Protein AF-A0A535LHC3-F1 (afdb_monomer)

Mean predicted aligned error: 16.65 Å

Sequence (286 aa):
MSPEEEKHRGLTRERLVAAALELINKEGLEALSMRALADKLEVKAASLYWHVRDRRELMELLAESILESVPRPRHRSTWREAVLASADALRRRVAAQKDANRVLLEVPDALERSDAFTDLKAQLQGAGLRAVEAADIALLAMTYVIADRSAADGSHVELDEGGKPASIAIDSGSRGVLLRGGSPDMPDLIRVPHEQAAASPAVVRGETVVVRRLRGIGRGEIELNPRRPWRFKVQAPTWNTVLDLPALDVREIHVDSGATNLECFLPEPQGVVPIHISSGVVNVTL

pLDDT: mean 78.37, std 16.14, range [27.06, 97.44]

Solvent-accessible surface area (backbone atoms only — not comparable to full-atom values): 15770 Å² total; per-residue (Å²): 135,56,82,68,61,69,71,62,62,72,93,43,61,67,61,50,42,52,52,47,55,52,46,18,58,75,66,31,62,88,58,67,41,68,59,54,49,16,61,76,66,76,48,57,52,75,62,52,50,80,69,30,88,46,72,64,53,46,42,40,52,45,31,42,56,56,52,72,68,36,63,80,62,71,90,88,53,56,53,67,56,41,50,52,44,39,47,52,29,44,36,53,47,38,57,74,33,59,59,37,42,60,43,40,68,74,35,56,73,41,50,74,72,29,68,65,40,53,53,46,22,51,39,36,35,74,68,68,40,52,73,68,60,15,45,55,50,34,52,50,52,52,49,51,47,46,67,56,66,85,69,75,74,93,75,87,78,91,77,78,98,63,72,80,67,29,35,40,36,37,38,54,63,22,30,30,39,34,41,32,46,38,58,83,83,52,89,52,71,62,46,56,90,78,80,72,98,61,80,74,48,54,49,75,58,89,61,35,35,40,33,49,67,33,78,14,93,92,68,31,51,35,26,32,30,30,76,36,34,33,31,42,35,45,36,34,46,28,42,47,36,38,38,44,29,59,62,34,45,68,56,34,38,36,37,38,51,40,31,32,44,36,41,35,43,70,33,82,78,87,69,88,54,56,73,48,76,42,75,68,53,43,66,74,47,109

Radius of gyration: 25.44 Å; Cα contacts (8 Å, |Δi|>4): 503; chains: 1; bounding box: 51×54×74 Å

Structure (mmCIF, N/CA/C/O backbone):
data_AF-A0A535LHC3-F1
#
_entry.id   AF-A0A535LHC3-F1
#
loop_
_atom_site.group_PDB
_atom_site.id
_atom_site.type_symbol
_atom_site.label_atom_id
_atom_site.label_alt_id
_atom_site.label_comp_id
_atom_site.label_asym_id
_atom_site.label_entity_id
_atom_site.label_seq_id
_atom_site.pdbx_PDB_ins_code
_atom_site.Cartn_x
_atom_site.Cartn_y
_atom_site.Cartn_z
_atom_site.occupancy
_atom_site.B_iso_or_equiv
_atom_site.auth_seq_id
_atom_site.auth_comp_id
_atom_site.auth_asym_id
_atom_site.auth_atom_id
_atom_site.pdbx_PDB_model_num
ATOM 1 N N . MET A 1 1 ? -7.886 -29.900 32.045 1.00 43.44 1 MET A N 1
ATOM 2 C CA . MET A 1 1 ? -7.687 -28.441 31.985 1.00 43.44 1 MET A CA 1
ATOM 3 C C . MET A 1 1 ? -9.061 -27.815 32.078 1.00 43.44 1 MET A C 1
ATOM 5 O O . MET A 1 1 ? -9.894 -28.110 31.228 1.00 43.44 1 MET A O 1
ATOM 9 N N . SER A 1 2 ? -9.337 -27.110 33.171 1.00 41.56 2 SER A N 1
ATOM 10 C CA . SER A 1 2 ? -10.639 -26.479 33.409 1.00 41.56 2 SER A CA 1
ATOM 11 C C . SER A 1 2 ? -10.777 -25.210 32.548 1.00 41.56 2 SER A C 1
ATOM 13 O O . SER A 1 2 ? -9.773 -24.520 32.358 1.00 41.56 2 SER A O 1
ATOM 15 N N . PRO A 1 3 ? -11.981 -24.843 32.063 1.00 50.84 3 PRO A N 1
ATOM 16 C CA . PRO A 1 3 ? -12.222 -23.593 31.325 1.00 50.84 3 PRO A CA 1
ATOM 17 C C . PRO A 1 3 ? -11.760 -22.319 32.061 1.00 50.84 3 PRO A C 1
ATOM 19 O O . PRO A 1 3 ? -11.488 -21.294 31.442 1.00 50.84 3 PRO A O 1
ATOM 22 N N . GLU A 1 4 ? -11.634 -22.376 33.389 1.00 40.81 4 GLU A N 1
ATOM 23 C CA . GLU A 1 4 ? -11.158 -21.265 34.225 1.00 40.81 4 GLU A CA 1
ATOM 24 C C . GLU A 1 4 ? -9.625 -21.100 34.232 1.00 40.81 4 GLU A C 1
ATOM 26 O O . GLU A 1 4 ? -9.127 -19.988 34.435 1.00 40.81 4 GLU A O 1
ATOM 31 N N . GLU A 1 5 ? -8.869 -22.171 33.955 1.00 40.00 5 GLU A N 1
ATOM 32 C CA . GLU A 1 5 ? -7.396 -22.157 33.896 1.00 40.00 5 GLU A CA 1
ATOM 33 C C . GLU A 1 5 ? -6.889 -21.534 32.585 1.00 40.00 5 GLU A C 1
ATOM 35 O O . GLU A 1 5 ? -5.864 -20.851 32.573 1.00 40.00 5 GLU A O 1
ATOM 40 N N . GLU A 1 6 ? -7.641 -21.672 31.487 1.00 50.09 6 GLU A N 1
ATOM 41 C CA . GLU A 1 6 ? -7.391 -20.926 30.243 1.00 50.09 6 GLU A CA 1
ATOM 42 C C . GLU A 1 6 ? -7.628 -19.421 30.413 1.00 50.09 6 GLU A C 1
ATOM 44 O O . GLU A 1 6 ? -6.915 -18.606 29.820 1.00 50.09 6 GLU A O 1
ATOM 49 N N . LYS A 1 7 ? -8.570 -19.042 31.288 1.00 48.53 7 LYS A N 1
ATOM 50 C CA . LYS A 1 7 ? -8.921 -17.644 31.566 1.00 48.53 7 LYS A CA 1
ATOM 51 C C . LYS A 1 7 ? -7.808 -16.870 32.295 1.00 48.53 7 LYS A C 1
ATOM 53 O O . LYS A 1 7 ? -7.762 -15.646 32.199 1.00 48.53 7 LYS A O 1
ATOM 58 N N . HIS A 1 8 ? -6.863 -17.574 32.931 1.00 46.97 8 HIS A N 1
ATOM 59 C CA . HIS A 1 8 ? -5.735 -17.010 33.690 1.00 46.97 8 HIS A CA 1
ATOM 60 C C . HIS A 1 8 ? -4.357 -17.222 33.039 1.00 46.97 8 HIS A C 1
ATOM 62 O O . HIS A 1 8 ? -3.333 -17.119 33.719 1.00 46.97 8 HIS A O 1
ATOM 68 N N . ARG A 1 9 ? -4.263 -17.461 31.722 1.00 58.38 9 ARG A N 1
ATOM 69 C CA . ARG A 1 9 ? -2.981 -17.212 31.036 1.00 58.38 9 ARG A CA 1
ATOM 70 C C . ARG A 1 9 ? -2.643 -15.734 31.217 1.00 58.38 9 ARG A C 1
ATOM 72 O O . ARG A 1 9 ? -3.394 -14.891 30.742 1.00 58.38 9 ARG A O 1
ATOM 79 N N . GLY A 1 10 ? -1.572 -15.421 31.944 1.00 76.00 10 GLY A N 1
ATOM 80 C CA . GLY A 1 10 ? -1.183 -14.043 32.251 1.00 76.00 10 GLY A CA 1
ATOM 81 C C . GLY A 1 10 ? -1.193 -13.138 31.016 1.00 76.00 10 GLY A C 1
ATOM 82 O O . GLY A 1 10 ? -1.038 -13.597 29.883 1.00 76.00 10 GLY A O 1
ATOM 83 N N . LEU A 1 11 ? -1.416 -11.845 31.230 1.00 86.50 11 LEU A N 1
ATOM 84 C CA . LEU A 1 11 ? -1.245 -10.856 30.175 1.00 86.50 11 LEU A CA 1
ATOM 85 C C . LEU A 1 11 ? 0.202 -10.950 29.658 1.00 86.50 11 LEU A C 1
ATOM 87 O O . LEU A 1 11 ? 1.145 -10.918 30.445 1.00 86.50 11 LEU A O 1
ATOM 91 N N . THR A 1 12 ? 0.373 -11.129 28.349 1.00 92.81 12 THR A N 1
ATOM 92 C CA . THR A 1 12 ? 1.681 -11.114 27.677 1.00 92.81 12 THR A CA 1
ATOM 93 C C . THR A 1 12 ? 1.655 -10.101 26.538 1.00 92.81 12 THR A C 1
ATOM 95 O O . THR A 1 12 ? 0.573 -9.682 26.113 1.00 92.81 12 THR A O 1
ATOM 98 N N . ARG A 1 13 ? 2.831 -9.707 26.028 1.00 93.19 13 ARG A N 1
ATOM 99 C CA . ARG A 1 13 ? 2.920 -8.799 24.872 1.00 93.19 13 ARG A CA 1
ATOM 100 C C . ARG A 1 13 ? 2.233 -9.409 23.649 1.00 93.19 13 ARG A C 1
ATOM 102 O O . ARG A 1 13 ? 1.460 -8.728 22.990 1.00 93.19 13 ARG A O 1
ATOM 109 N N . GLU A 1 14 ? 2.412 -10.705 23.416 1.00 92.88 14 GLU A N 1
ATOM 110 C CA . GLU A 1 14 ? 1.811 -11.428 22.290 1.00 92.88 14 GLU A CA 1
ATOM 111 C C . GLU A 1 14 ? 0.283 -11.442 22.394 1.00 92.88 14 GLU A C 1
ATOM 113 O O . GLU A 1 14 ? -0.414 -11.156 21.422 1.00 92.88 14 GLU A O 1
ATOM 118 N N . ARG A 1 15 ? -0.258 -11.717 23.592 1.00 94.38 15 ARG A N 1
ATOM 119 C CA . ARG A 1 15 ? -1.710 -11.706 23.830 1.00 94.38 15 ARG A CA 1
ATOM 120 C C . ARG A 1 15 ? -2.297 -10.301 23.669 1.00 94.38 15 ARG A C 1
ATOM 122 O O . ARG A 1 15 ? -3.404 -10.155 23.155 1.00 94.38 15 ARG A O 1
ATOM 129 N N . LEU A 1 16 ? -1.555 -9.281 24.093 1.00 95.31 16 LEU A N 1
ATOM 130 C CA . LEU A 1 16 ? -1.926 -7.875 23.958 1.00 95.31 16 LEU A CA 1
ATOM 131 C C . LEU A 1 16 ? -1.970 -7.441 22.483 1.00 95.31 16 LEU A C 1
ATOM 133 O O . LEU A 1 16 ? -2.968 -6.862 22.055 1.00 95.31 16 LEU A O 1
ATOM 137 N N . VAL A 1 17 ? -0.947 -7.783 21.697 1.00 97.06 17 VAL A N 1
ATOM 138 C CA . VAL A 1 17 ? -0.875 -7.511 20.250 1.00 97.06 17 VAL A CA 1
ATOM 139 C C . VAL A 1 17 ? -1.987 -8.237 19.495 1.00 97.06 17 VAL A C 1
ATOM 141 O O . VAL A 1 17 ? -2.705 -7.609 18.718 1.00 97.06 17 VAL A O 1
ATOM 144 N N . ALA A 1 18 ? -2.196 -9.529 19.766 1.00 96.38 18 ALA A N 1
ATOM 145 C CA . ALA A 1 18 ? -3.258 -10.309 19.131 1.00 96.38 18 ALA A CA 1
ATOM 146 C C . ALA A 1 18 ? -4.646 -9.699 19.391 1.00 96.38 18 ALA A C 1
ATOM 148 O O . ALA A 1 18 ? -5.427 -9.501 18.460 1.00 96.38 18 ALA A O 1
ATOM 149 N N . ALA A 1 19 ? -4.933 -9.320 20.641 1.00 96.88 19 ALA A N 1
ATOM 150 C CA . ALA A 1 19 ? -6.195 -8.674 20.986 1.00 96.88 19 ALA A CA 1
ATOM 151 C C . ALA A 1 19 ? -6.363 -7.305 20.307 1.00 96.88 19 ALA A C 1
ATOM 153 O O . ALA A 1 19 ? -7.464 -6.974 19.867 1.00 96.88 19 ALA A O 1
ATOM 154 N N . ALA A 1 20 ? -5.296 -6.517 20.186 1.00 97.25 20 ALA A N 1
ATOM 155 C CA . ALA A 1 20 ? -5.340 -5.240 19.484 1.00 97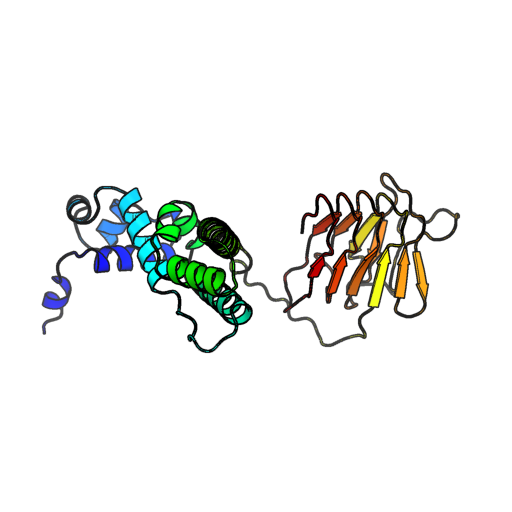.25 20 ALA A CA 1
ATOM 156 C C . ALA A 1 20 ? -5.583 -5.414 17.972 1.00 97.25 20 ALA A C 1
ATOM 158 O O . ALA A 1 20 ? -6.472 -4.756 17.435 1.00 97.25 20 ALA A O 1
ATOM 159 N N . LEU A 1 21 ? -4.893 -6.341 17.295 1.00 97.12 21 LEU A N 1
ATOM 160 C CA . LEU A 1 21 ? -5.133 -6.635 15.871 1.00 97.12 21 LEU A CA 1
ATOM 161 C C . LEU A 1 21 ? -6.552 -7.157 15.612 1.00 97.12 21 LEU A C 1
ATOM 163 O O . LEU A 1 21 ? -7.173 -6.786 14.616 1.00 97.12 21 LEU A O 1
ATOM 167 N N . GLU A 1 22 ? -7.098 -7.983 16.509 1.00 96.19 22 GLU A N 1
ATOM 168 C CA . GLU A 1 22 ? -8.497 -8.416 16.439 1.00 96.19 22 GLU A CA 1
ATOM 169 C C . GLU A 1 22 ? -9.481 -7.252 16.588 1.00 96.19 22 GLU A C 1
ATOM 171 O O . GLU A 1 22 ? -10.492 -7.217 15.886 1.00 96.19 22 GLU A O 1
ATOM 176 N N . LEU A 1 23 ? -9.212 -6.323 17.513 1.00 95.50 23 LEU A N 1
ATOM 177 C CA . LEU A 1 23 ? -10.046 -5.137 17.707 1.00 95.50 23 LEU A CA 1
ATOM 178 C C . LEU A 1 23 ? -10.039 -4.267 16.446 1.00 95.50 23 LEU A C 1
ATOM 180 O O . LEU A 1 23 ? -11.105 -3.907 15.954 1.00 95.50 23 LEU A O 1
ATOM 184 N N . ILE A 1 24 ? -8.858 -4.022 15.870 1.00 96.31 24 ILE A N 1
ATOM 185 C CA . ILE A 1 24 ? -8.716 -3.286 14.608 1.00 96.31 24 ILE A CA 1
ATOM 186 C C . ILE A 1 24 ? -9.485 -3.991 13.483 1.00 96.31 24 ILE A C 1
ATOM 188 O O . ILE A 1 24 ? -10.237 -3.343 12.764 1.00 96.31 24 ILE A O 1
ATOM 192 N N . ASN A 1 25 ? -9.368 -5.314 13.342 1.00 93.88 25 ASN A N 1
ATOM 193 C CA . ASN A 1 25 ? -10.082 -6.055 12.296 1.00 93.88 25 ASN A CA 1
ATOM 194 C C . ASN A 1 25 ? -11.610 -5.946 12.419 1.00 93.88 25 ASN A C 1
ATOM 196 O O . ASN A 1 25 ? -12.296 -5.842 11.403 1.00 93.88 25 ASN A O 1
ATOM 200 N N . LYS A 1 26 ? -12.151 -5.923 13.643 1.00 93.81 26 LYS A N 1
ATOM 201 C CA . LYS A 1 26 ? -13.599 -5.807 13.873 1.00 93.81 26 LYS A CA 1
ATOM 202 C C . LYS A 1 26 ? -14.103 -4.373 13.728 1.00 93.81 26 LYS A C 1
ATOM 204 O O . LYS A 1 26 ? -15.073 -4.131 13.018 1.00 93.81 26 LYS A O 1
ATOM 209 N N . GLU A 1 27 ? -13.434 -3.421 14.364 1.00 90.75 27 GLU A N 1
ATOM 210 C CA . GLU A 1 27 ? -13.982 -2.079 14.609 1.00 90.75 27 GLU A CA 1
ATOM 211 C C . GLU A 1 27 ? -13.186 -0.962 13.915 1.00 90.75 27 GLU A C 1
ATOM 213 O O . GLU A 1 27 ? -13.666 0.160 13.795 1.00 90.75 27 GLU A O 1
ATOM 218 N N . GLY A 1 28 ? -12.016 -1.281 13.358 1.00 88.75 28 GLY A N 1
ATOM 219 C CA . GLY A 1 28 ? -11.088 -0.322 12.759 1.00 88.75 28 GLY A CA 1
ATOM 220 C C . GLY A 1 28 ? -10.122 0.290 13.774 1.00 88.75 28 GLY A C 1
ATOM 221 O O . GLY A 1 28 ? -10.277 0.155 14.990 1.00 88.75 28 GLY A O 1
ATOM 222 N N . LEU A 1 29 ? -9.101 0.978 13.268 1.00 88.88 29 LEU A N 1
ATOM 223 C CA . LEU A 1 29 ? -8.027 1.563 14.075 1.00 88.88 29 LEU A CA 1
ATOM 224 C C . LEU A 1 29 ? -8.518 2.657 15.037 1.00 88.88 29 LEU A C 1
ATOM 226 O O . LEU A 1 29 ? -7.955 2.811 16.119 1.00 88.88 29 LEU A O 1
ATOM 230 N N . GLU A 1 30 ? -9.589 3.376 14.690 1.00 89.50 30 GLU A N 1
ATOM 231 C CA . GLU A 1 30 ? -10.170 4.425 15.546 1.00 89.50 30 GLU A CA 1
ATOM 232 C C . GLU A 1 30 ? -10.721 3.879 16.871 1.00 89.50 30 GLU A C 1
ATOM 234 O O . GLU A 1 30 ? -10.719 4.576 17.886 1.00 89.50 30 GLU A O 1
ATOM 239 N N . ALA A 1 31 ? -11.165 2.619 16.886 1.00 88.38 31 ALA A N 1
ATOM 240 C CA . ALA A 1 31 ? -11.669 1.966 18.092 1.00 88.38 31 ALA A CA 1
ATOM 241 C C . ALA A 1 31 ? -10.540 1.532 19.045 1.00 88.38 31 ALA A C 1
ATOM 243 O O . ALA A 1 31 ? -10.779 1.267 20.229 1.00 88.38 31 ALA A O 1
ATOM 244 N N . LEU A 1 32 ? -9.291 1.481 18.564 1.00 92.94 32 LEU A N 1
ATOM 245 C CA . LEU A 1 32 ? -8.155 1.086 19.382 1.00 92.94 32 LEU A CA 1
ATOM 246 C C . LEU A 1 32 ? -7.844 2.174 20.414 1.00 92.94 32 LEU A C 1
ATOM 248 O O . LEU A 1 32 ? -7.313 3.239 20.102 1.00 92.94 32 LEU A O 1
ATOM 252 N N . SER A 1 33 ? -8.102 1.869 21.682 1.00 93.56 33 SER A N 1
ATOM 253 C CA . SER A 1 33 ? -7.665 2.663 22.832 1.00 93.56 33 SER A CA 1
ATOM 254 C C . SER A 1 33 ? -7.180 1.743 23.948 1.00 93.56 33 SER A C 1
ATOM 256 O O . SER A 1 33 ? -7.600 0.590 24.025 1.00 93.56 33 SER A O 1
ATOM 258 N N . MET A 1 34 ? -6.341 2.251 24.859 1.00 94.00 34 MET A N 1
ATOM 259 C CA . MET A 1 34 ? -5.88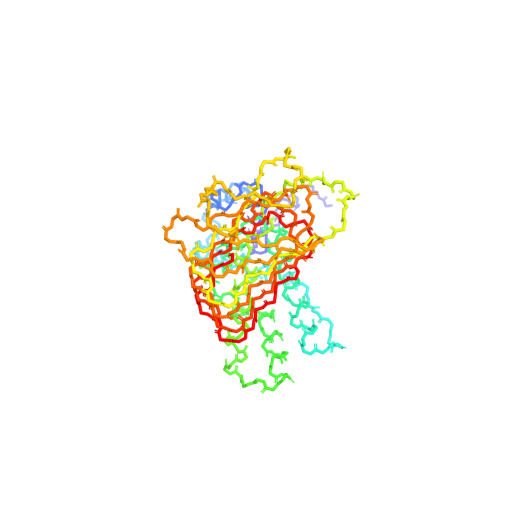1 1.464 26.015 1.00 94.00 34 MET A CA 1
ATOM 2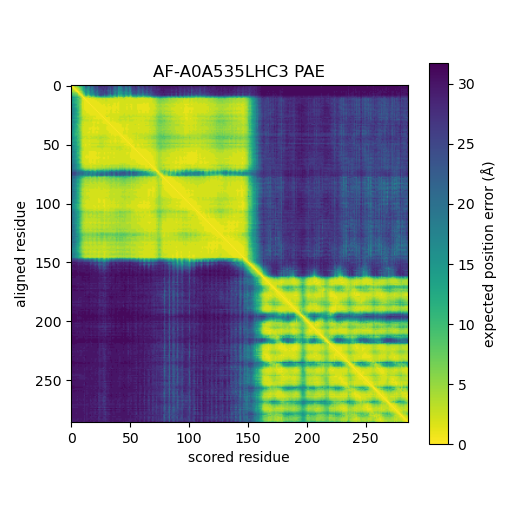60 C C . MET A 1 34 ? -7.052 0.957 26.866 1.00 94.00 34 MET A C 1
ATOM 262 O O . MET A 1 34 ? -6.989 -0.139 27.410 1.00 94.00 34 MET A O 1
ATOM 266 N N . ARG A 1 35 ? -8.144 1.728 26.953 1.00 93.44 35 ARG A N 1
ATOM 267 C CA . ARG A 1 35 ? -9.357 1.309 27.661 1.00 93.44 35 ARG A CA 1
ATOM 268 C C . ARG A 1 35 ? -10.082 0.186 26.918 1.00 93.44 35 ARG A C 1
ATOM 270 O O . ARG A 1 35 ? -10.291 -0.860 27.510 1.00 93.44 35 ARG A O 1
ATOM 277 N N . ALA A 1 36 ? -10.374 0.368 25.627 1.00 93.75 36 ALA A N 1
ATOM 278 C CA . ALA A 1 36 ? -11.042 -0.658 24.820 1.00 93.75 36 ALA A CA 1
ATOM 279 C C . ALA A 1 36 ? -10.241 -1.972 24.772 1.00 93.75 36 ALA A C 1
ATOM 281 O O . ALA A 1 36 ? -10.806 -3.060 24.844 1.00 93.75 36 ALA A O 1
ATOM 282 N N . LEU A 1 37 ? -8.910 -1.877 24.715 1.00 95.31 37 LEU A N 1
ATOM 283 C CA . LEU A 1 37 ? -8.022 -3.034 24.762 1.00 95.31 37 LEU A CA 1
ATOM 284 C C . LEU A 1 37 ? -8.051 -3.733 26.129 1.00 95.31 37 LEU A C 1
ATOM 286 O O . LEU A 1 37 ? -8.070 -4.960 26.184 1.00 95.31 37 LEU A O 1
ATOM 290 N N . ALA A 1 38 ? -8.082 -2.972 27.225 1.00 94.31 38 ALA A N 1
ATOM 291 C CA . ALA A 1 38 ? -8.181 -3.519 28.577 1.00 94.31 38 ALA A CA 1
ATOM 292 C C . ALA A 1 38 ? -9.521 -4.234 28.795 1.00 94.31 38 ALA A C 1
ATOM 294 O O . ALA A 1 38 ? -9.534 -5.356 29.299 1.00 94.31 38 ALA A O 1
ATOM 295 N N . ASP A 1 39 ? -10.615 -3.620 28.333 1.00 94.75 39 ASP A N 1
ATOM 296 C CA . ASP A 1 39 ? -11.963 -4.187 28.383 1.00 94.75 39 ASP A CA 1
ATOM 297 C C . ASP A 1 39 ? -12.024 -5.505 27.594 1.00 94.75 39 ASP A C 1
ATOM 299 O O . ASP A 1 39 ? -12.476 -6.523 28.118 1.00 94.75 39 ASP A O 1
ATOM 303 N N . LYS A 1 40 ? -11.475 -5.530 26.370 1.00 93.19 40 LYS A N 1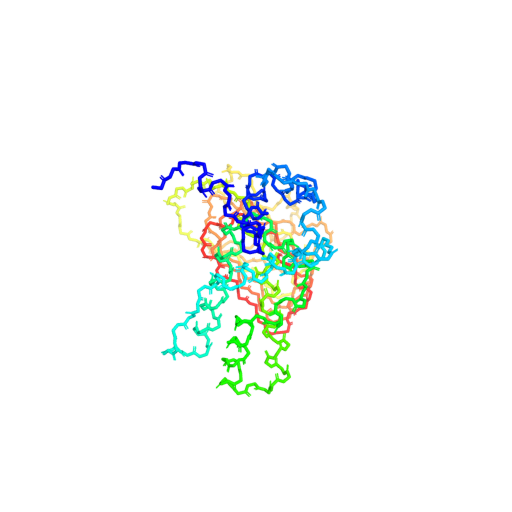
ATOM 304 C CA . LYS A 1 40 ? -11.389 -6.742 25.535 1.00 93.19 40 LYS A CA 1
ATOM 305 C C . LYS A 1 40 ? -10.563 -7.861 26.176 1.00 93.19 40 LYS A C 1
ATOM 307 O O . LYS A 1 40 ? -10.827 -9.035 25.923 1.00 93.19 40 LYS A O 1
ATOM 312 N N . LEU A 1 41 ? -9.550 -7.512 26.963 1.00 94.12 41 LEU A N 1
ATOM 313 C CA . LEU A 1 41 ? -8.677 -8.464 27.653 1.00 94.12 41 LEU A CA 1
ATOM 314 C C . LEU A 1 41 ? -9.183 -8.847 29.054 1.00 94.12 41 LEU A C 1
ATOM 316 O O . LEU A 1 41 ? -8.541 -9.674 29.699 1.00 94.12 41 LEU A O 1
ATOM 320 N N . GLU A 1 42 ? -10.306 -8.281 29.513 1.00 94.00 42 GLU A N 1
ATOM 321 C CA . GLU A 1 42 ? -10.849 -8.439 30.872 1.00 94.00 42 GLU A CA 1
ATOM 322 C C . GLU A 1 42 ? -9.830 -8.066 31.977 1.00 94.00 42 GLU A C 1
ATOM 324 O O . GLU A 1 42 ? -9.790 -8.670 33.050 1.00 94.00 42 GLU A O 1
ATOM 329 N N . VAL A 1 43 ? -8.988 -7.052 31.733 1.00 93.50 43 VAL A N 1
ATOM 330 C CA . VAL A 1 43 ? -7.971 -6.561 32.684 1.00 93.50 43 VAL A CA 1
ATOM 331 C C . VAL A 1 43 ? -8.151 -5.076 32.991 1.00 93.50 43 VAL A C 1
ATOM 333 O O . VAL A 1 43 ? -8.858 -4.346 32.306 1.00 93.50 43 VAL A O 1
ATOM 336 N N . LYS A 1 44 ? -7.467 -4.580 34.027 1.00 91.25 44 LYS A N 1
ATOM 337 C CA . LYS A 1 44 ? -7.402 -3.136 34.294 1.00 91.25 44 LYS A CA 1
ATOM 338 C C . LYS A 1 44 ? -6.458 -2.469 33.291 1.00 91.25 44 LYS A C 1
ATOM 340 O O . LYS A 1 44 ? -5.396 -3.009 33.006 1.00 91.25 44 LYS A O 1
ATOM 345 N N . ALA A 1 45 ? -6.763 -1.247 32.848 1.00 89.88 45 ALA A N 1
ATOM 346 C CA . ALA A 1 45 ? -5.883 -0.494 31.941 1.00 89.88 45 ALA A CA 1
ATOM 347 C C . ALA A 1 45 ? -4.446 -0.337 32.479 1.00 89.88 45 ALA A C 1
ATOM 349 O O . ALA A 1 45 ? -3.487 -0.430 31.720 1.00 89.88 45 ALA A O 1
ATOM 350 N N . ALA A 1 46 ? -4.286 -0.191 33.801 1.00 90.94 46 ALA A N 1
ATOM 351 C CA . ALA A 1 46 ? -2.978 -0.164 34.460 1.00 90.94 46 ALA A CA 1
ATOM 352 C C . ALA A 1 46 ? -2.145 -1.440 34.219 1.00 90.94 46 ALA A C 1
ATOM 354 O O . ALA A 1 46 ? -0.922 -1.370 34.185 1.00 90.94 46 ALA A O 1
ATOM 355 N N . SER A 1 47 ? -2.791 -2.596 34.024 1.00 92.75 47 SER A N 1
ATOM 356 C CA . SER A 1 47 ? -2.119 -3.861 33.718 1.00 92.75 47 SER A CA 1
ATOM 357 C C . SER A 1 47 ? -1.449 -3.837 32.343 1.00 92.75 47 SER A C 1
ATOM 359 O O . SER A 1 47 ? -0.370 -4.398 32.193 1.00 92.75 47 SER A O 1
ATOM 361 N N . LEU A 1 48 ? -2.037 -3.148 31.357 1.00 93.62 48 LEU A N 1
ATOM 362 C CA . LEU A 1 48 ? -1.461 -3.036 30.012 1.00 93.62 48 LEU A CA 1
ATOM 363 C C . LEU A 1 48 ? -0.122 -2.293 30.021 1.00 93.62 48 LEU A C 1
ATOM 365 O O . LEU A 1 48 ? 0.790 -2.674 29.291 1.00 93.62 48 LEU A O 1
ATOM 369 N N . TYR A 1 49 ? 0.019 -1.282 30.884 1.00 93.06 49 TYR A N 1
ATOM 370 C CA . TYR A 1 49 ? 1.224 -0.454 30.941 1.00 93.06 49 TYR A CA 1
ATOM 371 C C . TYR A 1 49 ? 2.477 -1.188 31.445 1.00 93.06 49 TYR A C 1
ATOM 373 O O . TYR A 1 49 ? 3.594 -0.716 31.254 1.00 93.06 49 TYR A O 1
ATOM 381 N N . TRP A 1 50 ? 2.318 -2.376 32.036 1.00 92.81 50 TRP A N 1
ATOM 382 C CA . TRP A 1 50 ? 3.446 -3.264 32.344 1.00 92.81 50 TRP A CA 1
ATOM 383 C C . TRP A 1 50 ? 4.038 -3.928 31.098 1.00 92.81 50 TRP A C 1
ATOM 385 O O . TRP A 1 50 ? 5.178 -4.388 31.126 1.00 92.81 50 TRP A O 1
ATOM 395 N N . HIS A 1 51 ? 3.272 -3.983 30.009 1.00 92.69 51 HIS A N 1
ATOM 396 C CA . HIS A 1 51 ? 3.674 -4.611 28.754 1.00 92.69 51 HIS A CA 1
ATOM 397 C C . HIS A 1 51 ? 3.994 -3.596 27.661 1.00 92.69 51 HIS A C 1
ATOM 399 O O . HIS A 1 51 ? 4.801 -3.915 26.797 1.00 92.69 51 HIS A O 1
ATOM 405 N N . VAL A 1 52 ? 3.405 -2.398 27.701 1.00 95.06 52 VAL A N 1
ATOM 406 C CA . VAL A 1 52 ? 3.668 -1.304 26.753 1.00 95.06 52 VAL A CA 1
ATOM 407 C C . VAL A 1 52 ? 3.731 0.026 27.496 1.00 95.06 52 VAL A C 1
ATOM 409 O O . VAL A 1 52 ? 2.848 0.328 28.290 1.00 95.06 52 VAL A O 1
ATOM 412 N N . ARG A 1 53 ? 4.754 0.848 27.261 1.00 92.56 53 ARG A N 1
ATOM 413 C CA . ARG A 1 53 ? 4.914 2.135 27.960 1.00 92.56 53 ARG A CA 1
ATOM 414 C C . ARG A 1 53 ? 3.832 3.136 27.570 1.00 92.56 53 ARG A C 1
ATOM 416 O O . ARG A 1 53 ? 3.376 3.904 28.412 1.00 92.56 53 ARG A O 1
ATOM 423 N N . ASP A 1 54 ? 3.421 3.124 26.307 1.00 90.88 54 ASP A N 1
ATOM 424 C CA . ASP A 1 54 ? 2.447 4.053 25.747 1.00 90.88 54 ASP A CA 1
ATOM 425 C C . ASP A 1 54 ? 1.775 3.483 24.482 1.00 90.88 54 ASP A C 1
ATOM 427 O O . ASP A 1 54 ? 2.007 2.342 24.072 1.00 90.88 54 ASP A O 1
ATOM 431 N N . ARG A 1 55 ? 0.904 4.293 23.862 1.00 89.94 55 ARG A N 1
ATOM 432 C CA . ARG A 1 55 ? 0.244 3.952 22.595 1.00 89.94 55 ARG A CA 1
ATOM 433 C C . ARG A 1 55 ? 1.254 3.743 21.466 1.00 89.94 55 ARG A C 1
ATOM 435 O O . ARG A 1 55 ? 1.012 2.895 20.618 1.00 89.94 55 ARG A O 1
ATOM 442 N N . ARG A 1 56 ? 2.355 4.495 21.438 1.00 91.12 56 ARG A N 1
ATOM 443 C CA . ARG A 1 56 ? 3.349 4.392 20.368 1.00 91.12 56 ARG A CA 1
ATOM 444 C C . ARG A 1 56 ? 4.058 3.043 20.423 1.00 91.12 56 ARG A C 1
ATOM 446 O O . ARG A 1 56 ? 4.134 2.386 19.395 1.00 91.12 56 ARG A O 1
ATOM 453 N N . GLU A 1 57 ? 4.481 2.584 21.601 1.00 94.00 57 GLU A N 1
ATOM 454 C CA . GLU A 1 57 ? 5.071 1.245 21.751 1.00 94.00 57 GLU A CA 1
ATOM 455 C C . GLU A 1 57 ? 4.072 0.145 21.365 1.00 94.00 57 GLU A C 1
ATOM 457 O O . GLU A 1 57 ? 4.450 -0.842 20.742 1.00 94.00 57 GLU A O 1
ATOM 462 N N . LEU A 1 58 ? 2.778 0.319 21.661 1.00 95.50 58 LEU A N 1
ATOM 463 C CA . LEU A 1 58 ? 1.748 -0.582 21.140 1.00 95.50 58 LEU A CA 1
ATOM 464 C C . LEU A 1 58 ? 1.722 -0.581 19.600 1.00 95.50 58 LEU A C 1
ATOM 466 O O . LEU A 1 58 ? 1.696 -1.653 19.007 1.00 95.50 58 LEU A O 1
ATOM 470 N N . MET A 1 59 ? 1.749 0.586 18.950 1.00 94.81 59 MET A N 1
ATOM 471 C CA . MET A 1 59 ? 1.775 0.684 17.483 1.00 94.81 59 MET A CA 1
ATOM 472 C C . MET A 1 59 ? 3.030 0.042 16.879 1.00 94.81 59 MET A C 1
ATOM 474 O O . MET A 1 59 ? 2.925 -0.653 15.871 1.00 94.81 59 MET A O 1
ATOM 478 N N . GLU A 1 60 ? 4.192 0.210 17.516 1.00 95.19 60 GLU A N 1
ATOM 479 C CA . GLU A 1 60 ? 5.452 -0.436 17.124 1.00 95.19 60 GLU A CA 1
ATOM 480 C C . GLU A 1 60 ? 5.323 -1.966 17.167 1.00 95.19 60 GLU A C 1
ATOM 482 O O . GLU A 1 60 ? 5.630 -2.629 16.179 1.00 95.19 60 GLU A O 1
ATOM 487 N N . LEU A 1 61 ? 4.767 -2.524 18.248 1.00 96.06 61 LEU A N 1
ATOM 488 C CA . LEU A 1 61 ? 4.535 -3.969 18.369 1.00 96.06 61 LEU A CA 1
ATOM 489 C C . LEU A 1 61 ? 3.513 -4.501 17.351 1.00 96.06 61 LEU A C 1
ATOM 491 O O . LEU A 1 61 ? 3.644 -5.624 16.861 1.00 96.06 61 LEU A O 1
ATOM 495 N N . LEU A 1 62 ? 2.484 -3.714 17.022 1.00 97.44 62 LEU A N 1
ATOM 496 C CA . LEU A 1 62 ? 1.515 -4.079 15.985 1.00 97.44 62 LEU A CA 1
ATOM 497 C C . LEU A 1 62 ? 2.172 -4.112 14.604 1.00 97.44 62 LEU A C 1
ATOM 499 O O . LEU A 1 62 ? 1.959 -5.063 13.853 1.00 97.44 62 LEU A O 1
ATOM 503 N N . ALA A 1 63 ? 2.980 -3.103 14.280 1.00 96.31 63 ALA A N 1
ATOM 504 C CA . ALA A 1 63 ? 3.721 -3.038 13.027 1.00 96.31 63 ALA A CA 1
ATOM 505 C C . ALA A 1 63 ? 4.715 -4.197 12.892 1.00 96.31 63 ALA A C 1
ATOM 507 O O . ALA A 1 63 ? 4.740 -4.852 11.850 1.00 96.31 63 ALA A O 1
ATOM 508 N N . GLU A 1 64 ? 5.470 -4.496 13.951 1.00 95.75 64 GLU A N 1
ATOM 509 C CA . GLU A 1 64 ? 6.380 -5.646 14.010 1.00 95.75 64 GLU A CA 1
ATOM 510 C C . GLU A 1 64 ? 5.627 -6.952 13.740 1.00 95.75 64 GLU A C 1
ATOM 512 O O . GLU A 1 64 ? 5.988 -7.687 12.824 1.00 95.75 64 GLU A O 1
ATOM 517 N N . SER A 1 65 ? 4.506 -7.187 14.427 1.00 95.88 65 SER A N 1
ATOM 518 C CA . SER A 1 65 ? 3.693 -8.392 14.222 1.00 95.88 65 SER A CA 1
ATOM 519 C C . SER A 1 65 ? 3.132 -8.513 12.797 1.00 95.88 65 SER A C 1
ATOM 521 O O . SER A 1 65 ? 3.102 -9.607 12.223 1.00 95.88 65 SER A O 1
ATOM 523 N N . ILE A 1 66 ? 2.715 -7.399 12.186 1.00 95.88 66 ILE A N 1
ATOM 524 C CA . ILE A 1 66 ? 2.264 -7.379 10.788 1.00 95.88 66 ILE A CA 1
ATOM 525 C C . ILE A 1 66 ? 3.424 -7.748 9.854 1.00 95.88 66 ILE A C 1
ATOM 527 O O . ILE A 1 66 ? 3.250 -8.610 8.990 1.00 95.88 66 ILE A O 1
ATOM 531 N N . LEU A 1 67 ? 4.600 -7.146 10.034 1.00 95.25 67 LEU A N 1
ATOM 532 C CA . LEU A 1 67 ? 5.767 -7.354 9.171 1.00 95.25 67 LEU A CA 1
ATOM 533 C C . LEU A 1 67 ? 6.384 -8.752 9.329 1.00 95.25 67 LEU A C 1
ATOM 535 O O . LEU A 1 67 ? 6.740 -9.366 8.326 1.00 95.25 67 LEU A O 1
ATOM 539 N N . GLU A 1 68 ? 6.447 -9.299 10.544 1.00 94.31 68 GLU A N 1
ATOM 540 C CA . GLU A 1 68 ? 6.927 -10.667 10.815 1.00 94.31 68 GLU A CA 1
ATOM 541 C C . GLU A 1 68 ? 6.084 -11.737 10.116 1.00 94.31 68 GLU A C 1
ATOM 543 O O . GLU A 1 68 ? 6.572 -12.806 9.749 1.00 94.31 68 GLU A O 1
ATOM 548 N N . SER A 1 69 ? 4.802 -11.445 9.908 1.00 92.00 69 SER A N 1
ATOM 549 C CA . SER A 1 69 ? 3.878 -12.361 9.247 1.00 92.00 69 SER A CA 1
ATOM 550 C C . SER A 1 69 ? 3.910 -12.285 7.715 1.00 92.00 69 SER A C 1
ATOM 552 O O . SER A 1 69 ? 3.152 -13.002 7.056 1.00 92.00 69 SER A O 1
ATOM 554 N N . VAL A 1 70 ? 4.770 -11.442 7.129 1.00 92.19 70 VAL A N 1
ATOM 555 C CA . VAL A 1 70 ? 4.986 -11.377 5.678 1.00 92.19 70 VAL A CA 1
ATOM 556 C C . VAL A 1 70 ? 5.755 -12.625 5.219 1.00 92.19 70 VAL A C 1
ATOM 558 O O . VAL A 1 70 ? 6.875 -12.865 5.674 1.00 92.19 70 VAL A O 1
ATOM 561 N N . PRO A 1 71 ? 5.205 -13.438 4.295 1.00 88.19 71 PRO A N 1
ATOM 562 C CA . PRO A 1 71 ? 5.914 -14.606 3.783 1.00 88.19 71 PRO A CA 1
ATOM 563 C C . PRO A 1 71 ? 7.236 -14.238 3.097 1.00 88.19 71 PRO A C 1
ATOM 565 O O . PRO A 1 71 ? 7.262 -13.395 2.201 1.00 88.19 71 PRO A O 1
ATOM 568 N N . ARG A 1 72 ? 8.323 -14.930 3.458 1.00 81.56 72 ARG A N 1
ATOM 569 C CA . ARG A 1 72 ? 9.646 -14.734 2.844 1.00 81.56 72 ARG A CA 1
ATOM 570 C C . ARG A 1 72 ? 9.777 -15.501 1.518 1.00 81.56 72 ARG A C 1
ATOM 572 O O . ARG A 1 72 ? 9.583 -16.724 1.512 1.00 81.56 72 ARG A O 1
ATOM 579 N N . PRO A 1 73 ? 10.121 -14.842 0.394 1.00 70.62 73 PRO A N 1
ATOM 580 C CA . PRO A 1 73 ? 10.337 -15.520 -0.884 1.00 70.62 73 PRO A CA 1
ATOM 581 C C . PRO A 1 73 ? 11.504 -16.515 -0.839 1.00 70.62 73 PRO A C 1
ATOM 583 O O . PRO A 1 73 ? 12.493 -16.319 -0.137 1.00 70.62 73 PRO A O 1
ATOM 586 N N . ARG A 1 74 ? 11.422 -17.595 -1.626 1.00 67.44 74 ARG A N 1
ATOM 587 C CA . ARG A 1 74 ? 12.475 -18.625 -1.679 1.00 67.44 74 ARG A CA 1
ATOM 588 C C . ARG A 1 74 ? 13.724 -18.126 -2.423 1.00 67.44 74 ARG A C 1
ATOM 590 O O . ARG A 1 74 ? 13.628 -17.556 -3.507 1.00 67.44 74 ARG A O 1
ATOM 597 N N . HIS A 1 75 ? 14.901 -18.472 -1.896 1.00 57.72 75 HIS A N 1
ATOM 598 C CA . HIS A 1 75 ? 16.232 -18.005 -2.328 1.00 57.72 75 HIS A CA 1
ATOM 599 C C . HIS A 1 75 ? 16.706 -18.397 -3.750 1.00 57.72 75 HIS A C 1
ATOM 601 O O . HIS A 1 75 ? 17.842 -18.097 -4.100 1.00 57.72 75 HIS A O 1
ATOM 607 N N . ARG A 1 76 ? 15.906 -19.086 -4.579 1.00 57.25 76 ARG A N 1
ATOM 608 C CA . ARG A 1 76 ? 16.343 -19.592 -5.905 1.00 57.25 76 ARG A CA 1
ATOM 609 C C . ARG A 1 76 ? 15.864 -18.753 -7.098 1.00 57.25 76 ARG A C 1
ATOM 611 O O . ARG A 1 76 ? 15.795 -19.274 -8.206 1.00 57.25 76 ARG A O 1
ATOM 618 N N . SER A 1 77 ? 15.530 -17.488 -6.873 1.00 65.19 77 SER A N 1
ATOM 619 C CA . SER A 1 77 ? 14.956 -16.605 -7.897 1.00 65.19 77 SER A CA 1
ATOM 620 C C . SER A 1 77 ? 15.960 -15.525 -8.305 1.00 65.19 77 SER A C 1
ATOM 622 O O . SER A 1 77 ? 16.864 -15.190 -7.536 1.00 65.19 77 SER A O 1
ATOM 624 N N . THR A 1 78 ? 15.811 -14.957 -9.501 1.00 78.12 78 THR A N 1
ATOM 625 C CA . THR A 1 78 ? 16.549 -13.740 -9.876 1.00 78.12 78 THR A CA 1
ATOM 626 C C . THR A 1 78 ? 16.201 -12.594 -8.920 1.00 78.12 78 THR A C 1
ATOM 628 O O . THR A 1 78 ? 15.130 -12.588 -8.312 1.00 78.12 78 THR A O 1
ATOM 631 N N . TRP A 1 79 ? 17.070 -11.583 -8.799 1.00 76.19 79 TRP A N 1
ATOM 632 C CA . TRP A 1 79 ? 16.805 -10.445 -7.908 1.00 76.19 79 TRP A CA 1
ATOM 633 C C . TRP A 1 79 ? 15.473 -9.743 -8.225 1.00 76.19 79 TRP A C 1
ATOM 635 O O . TRP A 1 79 ? 14.776 -9.322 -7.310 1.00 76.19 79 TRP A O 1
ATOM 645 N N . ARG A 1 80 ? 15.072 -9.674 -9.506 1.00 76.00 80 ARG A N 1
ATOM 646 C CA . ARG A 1 80 ? 13.788 -9.078 -9.915 1.00 76.00 80 ARG A CA 1
ATOM 647 C C . ARG A 1 80 ? 12.600 -9.890 -9.417 1.00 76.00 80 ARG A C 1
ATOM 649 O O . ARG A 1 80 ? 11.673 -9.325 -8.850 1.00 76.00 80 ARG A O 1
ATOM 656 N N . GLU A 1 81 ? 12.632 -11.204 -9.611 1.00 73.50 81 GLU A N 1
ATOM 657 C CA . GLU A 1 81 ? 11.575 -12.105 -9.138 1.00 73.50 81 GLU A CA 1
ATOM 658 C C . GLU A 1 81 ? 11.468 -12.083 -7.611 1.00 73.50 81 GLU A C 1
ATOM 660 O O . GLU A 1 81 ? 10.364 -12.070 -7.074 1.00 73.50 81 GLU A O 1
ATOM 665 N N . ALA A 1 82 ? 12.601 -12.025 -6.907 1.00 75.19 82 ALA A N 1
ATOM 666 C CA . ALA A 1 82 ? 12.632 -11.968 -5.450 1.00 75.19 82 ALA A CA 1
ATOM 667 C C . ALA A 1 82 ? 12.049 -10.649 -4.903 1.00 75.19 82 ALA A C 1
ATOM 669 O O . ALA A 1 82 ? 11.241 -10.678 -3.971 1.00 75.19 82 ALA A O 1
ATOM 670 N N . VAL A 1 83 ? 12.370 -9.512 -5.533 1.00 77.88 83 VAL A N 1
ATOM 671 C CA . VAL A 1 83 ? 11.806 -8.194 -5.190 1.00 77.88 83 VAL A CA 1
ATOM 672 C C . VAL A 1 83 ? 10.296 -8.166 -5.443 1.00 77.88 83 VAL A C 1
ATOM 674 O O . VAL A 1 83 ? 9.537 -7.765 -4.562 1.00 77.88 83 VAL A O 1
ATOM 677 N N . LEU A 1 84 ? 9.840 -8.638 -6.610 1.00 78.06 84 LEU A N 1
ATOM 678 C CA . LEU A 1 84 ? 8.412 -8.686 -6.947 1.00 78.06 84 LEU A CA 1
ATOM 679 C C . LEU A 1 84 ? 7.633 -9.617 -6.009 1.00 78.06 84 LEU A C 1
ATOM 681 O O . LEU A 1 84 ? 6.550 -9.256 -5.554 1.00 78.06 84 LEU A O 1
ATOM 685 N N . ALA A 1 85 ? 8.194 -10.780 -5.669 1.00 81.00 85 ALA A N 1
ATOM 686 C CA . ALA A 1 85 ? 7.589 -11.703 -4.714 1.00 81.00 85 ALA A CA 1
ATOM 687 C C . ALA A 1 85 ? 7.518 -11.111 -3.297 1.00 81.00 85 ALA A C 1
ATOM 689 O O . ALA A 1 85 ? 6.512 -11.297 -2.615 1.00 81.00 85 ALA A O 1
ATOM 690 N N . SER A 1 86 ? 8.550 -10.376 -2.865 1.00 84.88 86 SER A N 1
ATOM 691 C CA . SER A 1 86 ? 8.556 -9.662 -1.578 1.00 84.88 86 SER A CA 1
ATOM 692 C C . SER A 1 86 ? 7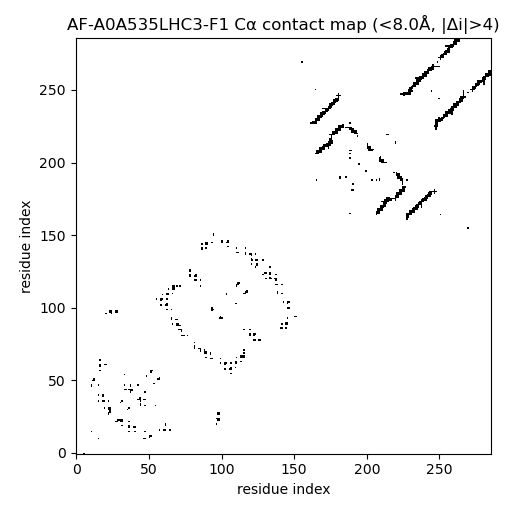.471 -8.583 -1.539 1.00 84.88 86 SER A C 1
ATOM 694 O O . SER A 1 86 ? 6.705 -8.506 -0.580 1.00 84.88 86 SER A O 1
ATOM 696 N N . ALA A 1 87 ? 7.356 -7.790 -2.609 1.00 80.31 87 ALA A N 1
ATOM 697 C CA . ALA A 1 87 ? 6.337 -6.751 -2.737 1.00 80.31 87 ALA A CA 1
ATOM 698 C C . ALA A 1 87 ? 4.914 -7.335 -2.729 1.00 80.31 87 ALA A C 1
ATOM 700 O O . ALA A 1 87 ? 4.040 -6.833 -2.029 1.00 80.31 87 ALA A O 1
ATOM 701 N N . ASP A 1 88 ? 4.682 -8.425 -3.459 1.00 80.69 88 ASP A N 1
ATOM 702 C CA . ASP A 1 88 ? 3.392 -9.119 -3.502 1.00 80.69 88 ASP A CA 1
ATOM 703 C C . ASP A 1 88 ? 3.026 -9.766 -2.151 1.00 80.69 88 ASP A C 1
ATOM 705 O O . ASP A 1 88 ? 1.881 -9.694 -1.700 1.00 80.69 88 ASP A O 1
ATOM 709 N N . ALA A 1 89 ? 4.005 -10.349 -1.451 1.00 88.81 89 ALA A N 1
ATOM 710 C CA . ALA A 1 89 ? 3.819 -10.875 -0.100 1.00 88.81 89 ALA A CA 1
ATOM 711 C C . ALA A 1 89 ? 3.440 -9.774 0.903 1.00 88.81 89 ALA A C 1
ATOM 713 O O . ALA A 1 89 ? 2.484 -9.950 1.663 1.00 88.81 89 ALA A O 1
ATOM 714 N N . LEU A 1 90 ? 4.136 -8.633 0.868 1.00 89.81 90 LEU A N 1
ATOM 715 C CA . LEU A 1 90 ? 3.821 -7.475 1.703 1.00 89.81 90 LEU A CA 1
ATOM 716 C C . LEU A 1 90 ? 2.431 -6.920 1.372 1.00 89.81 90 LEU A C 1
ATOM 718 O O . LEU A 1 90 ? 1.626 -6.736 2.283 1.00 89.81 90 LEU A O 1
ATOM 722 N N . ARG A 1 91 ? 2.104 -6.750 0.083 1.00 83.44 91 ARG A N 1
ATOM 723 C CA . ARG A 1 91 ? 0.782 -6.284 -0.367 1.00 83.44 91 ARG A CA 1
ATOM 724 C C . ARG A 1 91 ? -0.332 -7.171 0.175 1.00 83.44 91 ARG A C 1
ATOM 726 O O . ARG A 1 91 ? -1.268 -6.667 0.787 1.00 83.44 91 ARG A O 1
ATOM 733 N N . ARG A 1 92 ? -0.227 -8.494 0.001 1.00 85.94 92 ARG A N 1
ATOM 734 C CA . ARG A 1 92 ? -1.224 -9.442 0.528 1.00 85.94 92 ARG A CA 1
ATOM 735 C C . ARG A 1 92 ? -1.373 -9.335 2.039 1.00 85.94 92 ARG A C 1
ATOM 737 O O . ARG A 1 92 ? -2.489 -9.433 2.542 1.00 85.94 92 ARG A O 1
ATOM 744 N N . ARG A 1 93 ? -0.273 -9.137 2.769 1.00 92.38 93 ARG A N 1
ATOM 745 C CA . ARG A 1 93 ? -0.317 -9.033 4.229 1.00 92.38 93 ARG A CA 1
ATOM 746 C C . ARG A 1 93 ? -0.972 -7.744 4.712 1.00 92.38 93 ARG A C 1
ATOM 748 O O . ARG A 1 93 ? -1.748 -7.803 5.667 1.00 92.38 93 ARG A O 1
ATOM 755 N N . VAL A 1 94 ? -0.689 -6.625 4.046 1.00 87.69 94 VAL A N 1
ATOM 756 C CA . VAL A 1 94 ? -1.339 -5.330 4.297 1.00 87.69 94 VAL A CA 1
ATOM 757 C C . VAL A 1 94 ? -2.829 -5.417 3.963 1.00 87.69 94 VAL A C 1
ATOM 759 O O . VAL A 1 94 ? -3.649 -5.030 4.784 1.00 87.69 94 VAL A O 1
ATOM 762 N N . ALA A 1 95 ? -3.193 -6.009 2.824 1.00 84.62 95 ALA A N 1
ATOM 763 C CA . ALA A 1 95 ? -4.587 -6.201 2.416 1.00 84.62 95 ALA A CA 1
ATOM 764 C C . ALA A 1 95 ? -5.386 -7.099 3.380 1.00 84.62 95 ALA A C 1
ATOM 766 O O . ALA A 1 95 ? -6.559 -6.854 3.640 1.00 84.62 95 ALA A O 1
ATOM 767 N N . ALA A 1 96 ? -4.755 -8.139 3.930 1.00 89.62 96 ALA A N 1
ATOM 768 C CA . ALA A 1 96 ? -5.406 -9.085 4.835 1.00 89.62 96 ALA A CA 1
ATOM 769 C C . ALA A 1 96 ? -5.643 -8.536 6.255 1.00 89.62 96 ALA A C 1
ATOM 771 O O . ALA A 1 96 ? -6.302 -9.195 7.059 1.00 89.62 96 ALA A O 1
ATOM 772 N N . GLN A 1 97 ? -5.080 -7.375 6.598 1.00 92.25 97 GLN A N 1
ATOM 773 C CA . GLN A 1 97 ? -5.186 -6.774 7.924 1.00 92.25 97 GLN A CA 1
ATOM 774 C C . GLN A 1 97 ? -5.800 -5.383 7.813 1.00 92.25 97 GLN A C 1
ATOM 776 O O . GLN A 1 97 ? -5.196 -4.468 7.254 1.00 92.25 97 GLN A O 1
ATOM 781 N N . LYS A 1 98 ? -6.982 -5.203 8.406 1.00 90.56 98 LYS A N 1
ATOM 782 C CA . LYS A 1 98 ? -7.669 -3.910 8.398 1.00 90.56 98 LYS A CA 1
ATOM 783 C C . LYS A 1 98 ? -6.765 -2.826 8.984 1.00 90.56 98 LYS A C 1
ATOM 785 O O . LYS A 1 98 ? -6.102 -3.057 9.995 1.00 90.56 98 LYS A O 1
ATOM 790 N N . ASP A 1 99 ? -6.731 -1.670 8.324 1.00 90.00 99 ASP A N 1
ATOM 791 C CA . ASP A 1 99 ? -5.924 -0.498 8.690 1.00 90.00 99 ASP A CA 1
ATOM 792 C C . ASP A 1 99 ? -4.407 -0.756 8.852 1.00 90.00 99 ASP A C 1
ATOM 794 O O . ASP A 1 99 ? -3.701 0.072 9.432 1.00 90.00 99 ASP A O 1
ATOM 798 N N . ALA A 1 100 ? -3.862 -1.861 8.322 1.00 92.44 100 ALA A N 1
ATOM 799 C CA . ALA A 1 100 ? -2.428 -2.155 8.420 1.00 92.44 100 ALA A CA 1
ATOM 800 C C . ALA A 1 100 ? -1.554 -1.065 7.801 1.00 92.44 100 ALA A C 1
ATOM 802 O O . ALA A 1 100 ? -0.509 -0.733 8.350 1.00 92.44 100 ALA A O 1
ATOM 803 N N . ASN A 1 101 ? -1.990 -0.469 6.692 1.00 84.88 101 ASN A N 1
ATOM 804 C CA . ASN A 1 101 ? -1.305 0.666 6.085 1.00 84.88 101 ASN A CA 1
ATOM 805 C C . ASN A 1 101 ? -1.169 1.845 7.056 1.00 84.88 101 ASN A C 1
ATOM 807 O O . ASN A 1 101 ? -0.094 2.423 7.176 1.00 84.88 101 ASN A O 1
ATOM 811 N N . ARG A 1 102 ? -2.234 2.174 7.792 1.00 85.19 102 ARG A N 1
ATOM 812 C CA . ARG A 1 102 ? -2.228 3.255 8.782 1.00 85.19 102 ARG A CA 1
ATOM 813 C C . ARG A 1 102 ? -1.300 2.930 9.947 1.00 85.19 102 ARG A C 1
ATOM 815 O O . ARG A 1 102 ? -0.523 3.791 10.337 1.00 85.19 102 ARG A O 1
ATOM 822 N N . VAL A 1 103 ? -1.338 1.689 10.442 1.00 91.81 103 VAL A N 1
ATOM 823 C CA . VAL A 1 103 ? -0.429 1.211 11.498 1.00 91.81 103 VAL A CA 1
ATOM 824 C C . VAL A 1 103 ? 1.029 1.347 11.057 1.00 91.81 103 VAL A C 1
ATOM 826 O O . VAL A 1 103 ? 1.826 1.953 11.761 1.00 91.81 103 VAL A O 1
ATOM 829 N N . LEU A 1 104 ? 1.374 0.829 9.878 1.00 88.75 104 LEU A N 1
ATOM 830 C CA . LEU A 1 104 ? 2.750 0.806 9.376 1.00 88.75 104 LEU A CA 1
ATOM 831 C C . LEU A 1 104 ? 3.291 2.206 9.042 1.00 88.75 104 LEU A C 1
ATOM 833 O O . LEU A 1 104 ? 4.466 2.472 9.278 1.00 88.75 104 LEU A O 1
ATOM 837 N N . LEU A 1 105 ? 2.449 3.109 8.528 1.00 83.81 105 LEU A N 1
ATOM 838 C CA . LEU A 1 105 ? 2.844 4.488 8.216 1.00 83.81 105 LEU A CA 1
ATOM 839 C C . LEU A 1 105 ? 2.967 5.381 9.462 1.00 83.81 105 LEU A C 1
ATOM 841 O O . LEU A 1 105 ? 3.646 6.403 9.402 1.00 83.81 105 LEU A O 1
ATOM 845 N N . GLU A 1 106 ? 2.337 5.016 10.583 1.00 85.31 106 GLU A N 1
ATOM 846 C CA . GLU A 1 106 ? 2.477 5.741 11.856 1.00 85.31 106 GLU A CA 1
ATOM 847 C C . GLU A 1 106 ? 3.831 5.465 12.533 1.00 85.31 106 GLU A C 1
ATOM 849 O O . GLU A 1 106 ? 4.357 6.322 13.243 1.00 85.31 106 GLU A O 1
ATOM 854 N N . VAL A 1 107 ? 4.423 4.293 12.282 1.00 84.88 107 VAL A N 1
ATOM 855 C CA . VAL A 1 107 ? 5.707 3.859 12.859 1.00 84.88 107 VAL A CA 1
ATOM 856 C C . VAL A 1 107 ? 6.692 3.402 11.770 1.00 84.88 107 VAL A C 1
ATOM 858 O O . VAL A 1 107 ? 7.063 2.227 11.720 1.00 84.88 107 VAL A O 1
ATOM 861 N N . PRO A 1 108 ? 7.165 4.316 10.899 1.00 76.12 108 PRO A N 1
ATOM 862 C CA . PRO A 1 108 ? 8.031 3.969 9.768 1.00 76.12 108 PRO A CA 1
ATOM 863 C C . PRO A 1 108 ? 9.335 3.273 10.194 1.00 76.12 108 PRO A C 1
ATOM 865 O O . PRO A 1 108 ? 9.805 2.375 9.500 1.00 76.12 108 PRO A O 1
ATOM 868 N N . ASP A 1 109 ? 9.858 3.589 11.382 1.00 85.00 109 ASP A N 1
ATOM 869 C CA . ASP A 1 109 ? 11.054 2.954 11.956 1.00 85.00 109 ASP A CA 1
ATOM 870 C C . ASP A 1 109 ? 10.891 1.431 12.159 1.00 85.00 109 ASP A C 1
ATOM 872 O O . ASP A 1 109 ? 11.876 0.701 12.283 1.00 85.00 109 ASP A O 1
ATOM 876 N N . ALA A 1 110 ? 9.657 0.915 12.227 1.00 89.38 110 ALA A N 1
ATOM 877 C CA . ALA A 1 110 ? 9.399 -0.524 12.300 1.00 89.38 110 ALA A CA 1
ATOM 878 C C . ALA A 1 110 ? 9.696 -1.238 10.969 1.00 89.38 110 ALA A C 1
ATOM 880 O O . ALA A 1 110 ? 10.105 -2.399 10.986 1.00 89.38 110 ALA A O 1
ATOM 881 N N . LEU A 1 111 ? 9.555 -0.555 9.824 1.00 84.50 111 LEU A N 1
ATOM 882 C CA . LEU A 1 111 ? 9.885 -1.128 8.515 1.00 84.50 111 LEU A CA 1
ATOM 883 C C . LEU A 1 111 ? 11.382 -1.414 8.433 1.00 84.50 111 LEU A C 1
ATOM 885 O O . LEU A 1 111 ? 11.765 -2.536 8.115 1.00 84.50 111 LEU A O 1
ATOM 889 N N . GLU A 1 112 ? 12.222 -0.435 8.770 1.00 86.88 112 GLU A N 1
ATOM 890 C CA . GLU A 1 112 ? 13.684 -0.566 8.692 1.00 86.88 112 GLU A CA 1
ATOM 891 C C . GLU A 1 112 ? 14.241 -1.649 9.625 1.00 86.88 112 GLU A C 1
ATOM 893 O O . GLU A 1 112 ? 15.263 -2.270 9.324 1.00 86.88 112 GLU A O 1
ATOM 898 N N . ARG A 1 113 ? 13.558 -1.904 10.747 1.00 92.06 113 ARG A N 1
ATOM 899 C CA . ARG A 1 113 ? 13.919 -2.954 11.711 1.00 92.06 113 ARG A CA 1
ATOM 900 C C . ARG A 1 113 ? 13.433 -4.348 11.310 1.00 92.06 113 ARG A C 1
ATOM 902 O O . ARG A 1 113 ? 13.814 -5.318 11.957 1.00 92.06 113 ARG A O 1
ATOM 909 N N . SER A 1 114 ? 12.606 -4.465 10.272 1.00 93.62 114 SER A N 1
ATOM 910 C CA . SER A 1 114 ? 12.004 -5.741 9.885 1.00 93.62 114 SER A CA 1
ATOM 911 C C . SER A 1 114 ? 12.952 -6.657 9.105 1.00 93.62 114 SER A C 1
ATOM 913 O O . SER A 1 114 ? 13.795 -6.217 8.313 1.00 93.62 114 SER A O 1
ATOM 915 N N . ASP A 1 115 ? 12.740 -7.965 9.258 1.00 92.19 115 ASP A N 1
ATOM 916 C CA . ASP A 1 115 ? 13.379 -8.987 8.423 1.00 92.19 115 ASP A CA 1
ATOM 917 C C . ASP A 1 115 ? 13.048 -8.778 6.938 1.00 92.19 115 ASP A C 1
ATOM 919 O O . ASP A 1 115 ? 13.924 -8.912 6.089 1.00 92.19 115 ASP A O 1
ATOM 923 N N . ALA A 1 116 ? 11.811 -8.375 6.617 1.00 91.00 116 ALA A N 1
ATOM 924 C CA . ALA A 1 116 ? 11.379 -8.110 5.244 1.00 91.00 116 ALA A CA 1
ATOM 925 C C . ALA A 1 116 ? 12.221 -7.010 4.570 1.00 91.00 116 ALA A C 1
ATOM 927 O O . ALA A 1 116 ? 12.634 -7.160 3.418 1.00 91.00 116 ALA A O 1
ATOM 928 N N . PHE A 1 117 ? 12.524 -5.931 5.296 1.00 92.75 117 PHE A N 1
ATOM 929 C CA . PHE A 1 117 ? 13.425 -4.881 4.819 1.00 92.75 117 PHE A CA 1
ATOM 930 C C . PHE A 1 117 ? 14.856 -5.393 4.655 1.00 92.75 117 PHE A C 1
ATOM 932 O O . PHE A 1 117 ? 15.500 -5.133 3.635 1.00 92.75 117 PHE A O 1
ATOM 939 N N . THR A 1 118 ? 15.350 -6.149 5.637 1.00 93.19 118 THR A N 1
ATOM 940 C CA . THR A 1 118 ? 16.697 -6.732 5.599 1.00 93.19 118 THR A CA 1
ATOM 941 C C . THR A 1 118 ? 16.877 -7.656 4.394 1.00 93.19 118 THR A C 1
ATOM 943 O O . THR A 1 118 ? 17.867 -7.525 3.668 1.00 93.19 118 THR A O 1
ATOM 946 N N . ASP A 1 119 ? 15.900 -8.521 4.129 1.00 90.62 119 ASP A N 1
ATOM 947 C CA . ASP A 1 119 ? 15.895 -9.451 3.003 1.00 90.62 119 ASP A CA 1
ATOM 948 C C . ASP A 1 119 ? 15.836 -8.715 1.661 1.00 90.62 119 ASP A C 1
ATOM 950 O O . ASP A 1 119 ? 16.622 -9.007 0.754 1.00 90.62 119 ASP A O 1
ATOM 954 N N . LEU A 1 120 ? 14.945 -7.727 1.527 1.00 88.00 120 LEU A N 1
ATOM 955 C CA . LEU A 1 120 ? 14.808 -6.938 0.302 1.00 88.00 120 LEU A CA 1
ATOM 956 C C . LEU A 1 120 ? 16.086 -6.149 -0.004 1.00 88.00 120 LEU A C 1
ATOM 958 O O . LEU A 1 120 ? 16.584 -6.169 -1.132 1.00 88.00 120 LEU A O 1
ATOM 962 N N . LYS A 1 121 ? 16.667 -5.506 1.013 1.00 90.62 121 LYS A N 1
ATOM 963 C CA . LYS A 1 121 ? 17.951 -4.807 0.898 1.00 90.62 121 LYS A CA 1
ATOM 964 C C . LYS A 1 121 ? 19.058 -5.762 0.447 1.00 90.62 121 LYS A C 1
ATOM 966 O O . LYS A 1 121 ? 19.799 -5.433 -0.478 1.00 90.62 121 LYS A O 1
ATOM 971 N N . ALA A 1 122 ? 19.148 -6.956 1.035 1.00 90.06 122 ALA A N 1
ATOM 972 C CA . ALA A 1 122 ? 20.147 -7.954 0.652 1.00 90.06 122 ALA A CA 1
ATOM 973 C C . ALA A 1 122 ? 19.982 -8.420 -0.807 1.00 90.06 122 ALA A C 1
ATOM 975 O O . ALA A 1 122 ? 20.975 -8.572 -1.522 1.00 90.06 122 ALA A O 1
ATOM 976 N N . GLN A 1 123 ? 18.745 -8.589 -1.284 1.00 85.94 123 GLN A N 1
ATOM 977 C CA . GLN A 1 123 ? 18.459 -8.925 -2.686 1.00 85.94 123 GLN A CA 1
ATOM 978 C C . GLN A 1 123 ? 18.914 -7.818 -3.647 1.00 85.94 123 GLN A C 1
ATOM 980 O O . GLN A 1 123 ? 19.531 -8.107 -4.674 1.00 85.94 123 GLN A O 1
ATOM 985 N N . LEU A 1 124 ? 18.657 -6.555 -3.301 1.00 83.06 124 LEU A N 1
ATOM 986 C CA . LEU A 1 124 ? 19.087 -5.392 -4.080 1.00 83.06 124 LEU A CA 1
ATOM 987 C C . LEU A 1 124 ? 20.617 -5.257 -4.108 1.00 83.06 124 LEU A C 1
ATOM 989 O O . LEU A 1 124 ? 21.195 -4.999 -5.164 1.00 83.06 124 LEU A O 1
ATOM 993 N N . GLN A 1 125 ? 21.297 -5.513 -2.988 1.00 88.12 125 GLN A N 1
ATOM 994 C CA . GLN A 1 125 ? 22.764 -5.568 -2.950 1.00 88.12 125 GLN A CA 1
ATOM 995 C C . GLN A 1 125 ? 23.313 -6.708 -3.818 1.00 88.12 125 GLN A C 1
ATOM 997 O O . GLN A 1 125 ? 24.273 -6.509 -4.561 1.00 88.12 125 GLN A O 1
ATOM 1002 N N . GLY A 1 126 ? 22.669 -7.879 -3.797 1.00 84.25 126 GLY A N 1
ATOM 1003 C CA . GLY A 1 126 ? 22.996 -8.999 -4.685 1.00 84.25 126 GLY A CA 1
ATOM 1004 C C . GLY A 1 126 ? 22.823 -8.675 -6.176 1.00 84.25 126 GLY A C 1
ATOM 1005 O O . GLY A 1 126 ? 23.472 -9.296 -7.015 1.00 84.25 126 GLY A O 1
ATOM 1006 N N . ALA A 1 127 ? 22.000 -7.677 -6.511 1.00 83.94 127 ALA A N 1
ATOM 1007 C CA . ALA A 1 127 ? 21.829 -7.157 -7.868 1.00 83.94 127 ALA A CA 1
ATOM 1008 C C . ALA A 1 127 ? 22.907 -6.136 -8.288 1.00 83.94 127 ALA A C 1
ATOM 1010 O O . ALA A 1 127 ? 22.914 -5.703 -9.441 1.00 83.94 127 ALA A O 1
ATOM 1011 N N . GLY A 1 128 ? 23.810 -5.754 -7.377 1.00 85.19 128 GLY A N 1
ATOM 1012 C CA . GLY A 1 128 ? 24.908 -4.818 -7.629 1.00 85.19 128 GLY A CA 1
ATOM 1013 C C . GLY A 1 128 ? 24.684 -3.395 -7.112 1.00 85.19 128 GLY A C 1
ATOM 1014 O O . GLY A 1 128 ? 25.523 -2.533 -7.371 1.00 85.19 128 GLY A O 1
ATOM 1015 N N . LEU A 1 129 ? 23.595 -3.125 -6.382 1.00 81.38 129 LEU A N 1
ATOM 1016 C CA . LEU A 1 129 ? 23.380 -1.815 -5.758 1.00 81.38 129 LEU A CA 1
ATOM 1017 C C . LEU A 1 129 ? 24.309 -1.626 -4.553 1.00 81.38 129 LEU A C 1
ATOM 1019 O O . LEU A 1 129 ? 24.579 -2.564 -3.796 1.00 81.38 129 LEU A O 1
ATOM 1023 N N . ARG A 1 130 ? 24.766 -0.389 -4.325 1.00 87.25 130 ARG A N 1
ATOM 1024 C CA . ARG A 1 130 ? 25.521 -0.060 -3.107 1.00 87.25 130 ARG A CA 1
ATOM 1025 C C . ARG A 1 130 ? 24.604 -0.153 -1.890 1.00 87.25 130 ARG A C 1
ATOM 1027 O O . ARG A 1 130 ? 23.405 0.068 -1.991 1.00 87.25 130 ARG A O 1
ATOM 1034 N N . ALA A 1 131 ? 25.182 -0.418 -0.719 1.00 85.25 131 ALA A N 1
ATOM 1035 C CA . ALA A 1 131 ? 24.422 -0.625 0.517 1.00 85.25 131 ALA A CA 1
ATOM 1036 C C . ALA A 1 131 ? 23.447 0.523 0.850 1.00 85.25 131 ALA A C 1
ATOM 1038 O O . ALA A 1 131 ? 22.324 0.257 1.263 1.00 85.25 131 ALA A O 1
ATOM 1039 N N . VAL A 1 132 ? 23.868 1.774 0.634 1.00 74.00 132 VAL A N 1
ATOM 1040 C CA . VAL A 1 132 ? 23.031 2.963 0.870 1.00 74.00 132 VAL A CA 1
ATOM 1041 C C . VAL A 1 132 ? 21.872 3.023 -0.132 1.00 74.00 132 VAL A C 1
ATOM 1043 O O . VAL A 1 132 ? 20.723 3.099 0.275 1.00 74.00 132 VAL A O 1
ATOM 1046 N N . GLU A 1 133 ? 22.152 2.864 -1.429 1.00 72.69 133 GLU A N 1
ATOM 1047 C CA . GLU A 1 133 ? 21.122 2.874 -2.483 1.00 72.69 133 GLU A CA 1
ATOM 1048 C C . GLU A 1 133 ? 20.117 1.726 -2.322 1.00 72.69 133 GLU A C 1
ATOM 1050 O O . GLU A 1 133 ? 18.923 1.899 -2.546 1.00 72.69 133 GLU A O 1
ATOM 1055 N N . ALA A 1 134 ? 20.590 0.546 -1.917 1.00 80.62 134 ALA A N 1
ATOM 1056 C CA . ALA A 1 134 ? 19.739 -0.606 -1.651 1.00 80.62 134 ALA A CA 1
ATOM 1057 C C . ALA A 1 134 ? 18.796 -0.363 -0.463 1.00 80.62 134 ALA A C 1
ATOM 1059 O O . ALA A 1 134 ? 17.653 -0.809 -0.508 1.00 80.62 134 ALA A O 1
ATOM 1060 N N . ALA A 1 135 ? 19.256 0.338 0.578 1.00 79.75 135 ALA A N 1
ATOM 1061 C CA . ALA A 1 135 ? 18.420 0.707 1.717 1.00 79.75 135 ALA A CA 1
ATOM 1062 C C . ALA A 1 135 ? 17.342 1.725 1.313 1.00 79.75 135 ALA A C 1
ATOM 1064 O O . ALA A 1 135 ? 16.166 1.488 1.584 1.00 79.75 135 ALA A O 1
ATOM 1065 N N . ASP A 1 136 ? 17.723 2.785 0.592 1.00 75.69 136 ASP A N 1
ATOM 1066 C CA . ASP A 1 136 ? 16.789 3.811 0.107 1.00 75.69 136 ASP A CA 1
ATOM 1067 C C . ASP A 1 136 ? 15.706 3.200 -0.795 1.00 75.69 136 ASP A C 1
ATOM 1069 O O . ASP A 1 136 ? 14.513 3.458 -0.630 1.00 75.69 136 ASP A O 1
ATOM 1073 N N . ILE A 1 137 ? 16.110 2.333 -1.731 1.00 76.94 137 ILE A N 1
ATOM 1074 C CA . ILE A 1 137 ? 15.186 1.676 -2.663 1.00 76.94 137 ILE A CA 1
ATOM 1075 C C . ILE A 1 137 ? 14.300 0.655 -1.945 1.00 76.94 137 ILE A C 1
ATOM 1077 O O . ILE A 1 137 ? 13.113 0.570 -2.261 1.00 76.94 137 ILE A O 1
ATOM 1081 N N . ALA A 1 138 ? 14.827 -0.099 -0.976 1.00 83.06 138 ALA A N 1
ATOM 1082 C CA . ALA A 1 138 ? 14.018 -1.023 -0.183 1.00 83.06 138 ALA A CA 1
ATOM 1083 C C . ALA A 1 138 ? 12.937 -0.276 0.611 1.00 83.06 138 ALA A C 1
ATOM 1085 O O . ALA A 1 138 ? 11.770 -0.670 0.573 1.00 83.06 138 ALA A O 1
ATOM 1086 N N . LEU A 1 139 ? 13.303 0.829 1.268 1.00 79.44 139 LEU A N 1
ATOM 1087 C CA . LEU A 1 139 ? 12.367 1.641 2.043 1.00 79.44 139 LEU A CA 1
ATOM 1088 C C . LEU A 1 139 ? 11.301 2.274 1.143 1.00 79.44 139 LEU A C 1
ATOM 1090 O O . LEU A 1 139 ? 10.110 2.204 1.456 1.00 79.44 139 LEU A O 1
ATOM 1094 N N . LEU A 1 140 ? 11.711 2.833 -0.002 1.00 79.62 14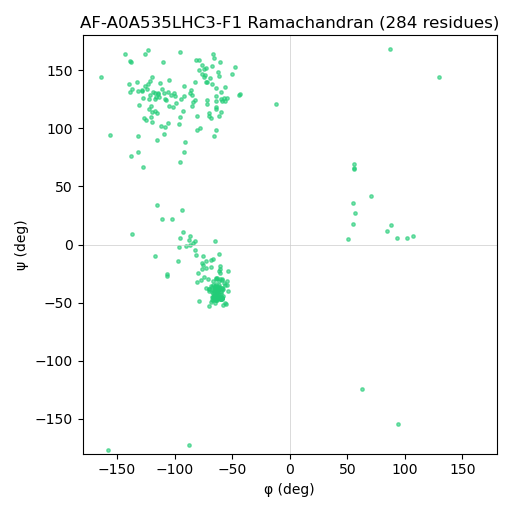0 LEU A N 1
ATOM 1095 C CA . LEU A 1 140 ? 10.800 3.397 -0.998 1.00 79.62 140 LEU A CA 1
ATOM 1096 C C . LEU A 1 140 ? 9.814 2.342 -1.515 1.00 79.62 140 LEU A C 1
ATOM 1098 O O . LEU A 1 140 ? 8.612 2.594 -1.558 1.00 79.62 140 LEU A O 1
ATOM 1102 N N . ALA A 1 141 ? 10.306 1.154 -1.875 1.00 79.19 141 ALA A N 1
ATOM 1103 C CA . ALA A 1 141 ? 9.481 0.070 -2.399 1.00 79.19 141 ALA A CA 1
ATOM 1104 C C . ALA A 1 141 ? 8.467 -0.436 -1.363 1.00 79.19 141 ALA A C 1
ATOM 1106 O O . ALA A 1 141 ? 7.291 -0.594 -1.688 1.00 79.19 141 ALA A O 1
ATOM 1107 N N . MET A 1 142 ? 8.889 -0.653 -0.113 1.00 83.50 142 MET A N 1
ATOM 1108 C CA . MET A 1 142 ? 7.980 -1.073 0.958 1.00 83.50 142 MET A CA 1
ATOM 1109 C C . MET A 1 142 ? 6.931 -0.002 1.256 1.00 83.50 142 MET A C 1
ATOM 1111 O O . MET A 1 142 ? 5.747 -0.320 1.333 1.00 83.50 142 MET A O 1
ATOM 1115 N N . THR A 1 143 ? 7.341 1.265 1.355 1.00 79.56 143 THR A N 1
ATOM 1116 C CA . THR A 1 143 ? 6.423 2.388 1.603 1.00 79.56 143 THR A CA 1
ATOM 1117 C C . THR A 1 143 ? 5.395 2.522 0.485 1.00 79.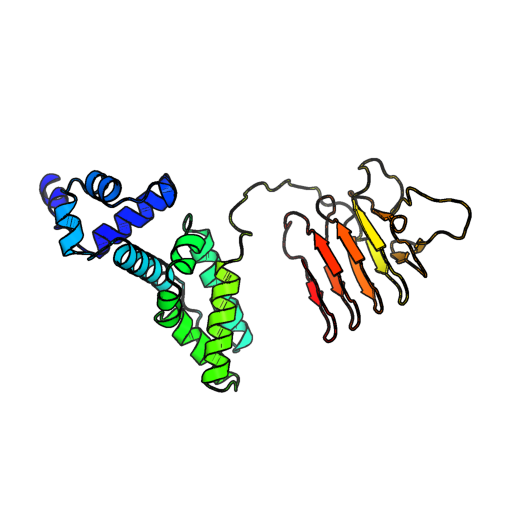56 143 THR A C 1
ATOM 1119 O O . THR A 1 143 ? 4.210 2.686 0.763 1.00 79.56 143 THR A O 1
ATOM 1122 N N . TYR A 1 144 ? 5.820 2.386 -0.775 1.00 76.31 144 TYR A N 1
ATOM 1123 C CA . TYR A 1 144 ? 4.920 2.396 -1.927 1.00 76.31 144 TYR A CA 1
ATOM 1124 C C . TYR A 1 144 ? 3.877 1.272 -1.847 1.00 76.31 144 TYR A C 1
ATOM 1126 O O . TYR A 1 144 ? 2.687 1.528 -2.000 1.00 76.31 144 TYR A O 1
ATOM 1134 N N . VAL A 1 145 ? 4.302 0.041 -1.539 1.00 81.31 145 VAL A N 1
ATOM 1135 C CA . VAL A 1 145 ? 3.393 -1.110 -1.392 1.00 81.31 145 VAL A CA 1
ATOM 1136 C C . VAL A 1 145 ? 2.417 -0.932 -0.225 1.00 81.31 145 VAL A C 1
ATOM 1138 O O . VAL A 1 145 ? 1.267 -1.344 -0.324 1.00 81.31 145 VAL A O 1
ATOM 1141 N N . ILE A 1 146 ? 2.856 -0.329 0.879 1.00 80.62 146 ILE A N 1
ATOM 1142 C CA . ILE A 1 146 ? 2.018 -0.084 2.062 1.00 80.62 146 ILE A CA 1
ATOM 1143 C C . ILE A 1 146 ? 1.002 1.036 1.801 1.00 80.62 146 ILE A C 1
ATOM 1145 O O . ILE A 1 146 ? -0.128 0.967 2.282 1.00 80.62 146 ILE A O 1
ATOM 1149 N N . ALA A 1 147 ? 1.391 2.069 1.054 1.00 72.12 147 ALA A N 1
ATOM 1150 C CA . ALA A 1 147 ? 0.527 3.197 0.719 1.00 72.12 147 ALA A CA 1
ATOM 1151 C C . ALA A 1 147 ? -0.520 2.866 -0.364 1.00 72.12 147 ALA A C 1
ATOM 1153 O O . ALA A 1 147 ? -1.509 3.592 -0.482 1.00 72.12 147 ALA A O 1
ATOM 1154 N N . ASP A 1 148 ? -0.324 1.783 -1.124 1.00 62.72 148 ASP A N 1
ATOM 1155 C CA . ASP A 1 148 ? -1.236 1.303 -2.167 1.00 62.72 148 ASP A CA 1
ATOM 1156 C C . ASP A 1 148 ? -2.614 0.935 -1.577 1.00 62.72 148 ASP A C 1
ATOM 1158 O O . ASP A 1 148 ? -2.763 -0.019 -0.811 1.00 62.72 148 ASP A O 1
ATOM 1162 N N . ARG A 1 149 ? -3.642 1.727 -1.911 1.00 50.84 149 ARG A N 1
ATOM 1163 C CA . ARG A 1 149 ? -5.013 1.600 -1.376 1.00 50.84 149 ARG A CA 1
ATOM 1164 C C . ARG A 1 149 ? -5.900 0.624 -2.147 1.00 50.84 149 ARG A C 1
ATOM 1166 O O . ARG A 1 149 ? -7.044 0.416 -1.748 1.00 50.84 149 ARG A O 1
ATOM 1173 N N . SER A 1 150 ? -5.382 -0.007 -3.198 1.00 45.94 150 SER A N 1
ATOM 1174 C CA . SER A 1 150 ? -6.156 -0.830 -4.140 1.00 45.94 150 SER A CA 1
ATOM 1175 C C . SER A 1 150 ? -6.857 -2.055 -3.521 1.00 45.94 150 SER A C 1
ATOM 1177 O O . SER A 1 150 ? -7.642 -2.710 -4.192 1.00 45.94 150 SER A O 1
ATOM 1179 N N . ALA A 1 151 ? -6.599 -2.386 -2.251 1.00 37.06 151 ALA A N 1
ATOM 1180 C CA . ALA A 1 151 ? -7.193 -3.533 -1.563 1.00 37.06 151 ALA A CA 1
ATOM 1181 C C . ALA A 1 151 ? -8.439 -3.218 -0.703 1.00 37.06 151 ALA A C 1
ATOM 1183 O O . ALA A 1 151 ? -8.985 -4.141 -0.101 1.00 37.06 151 ALA A O 1
ATOM 1184 N N . ALA A 1 152 ? -8.872 -1.954 -0.593 1.00 35.56 152 ALA A N 1
ATOM 1185 C CA . ALA A 1 152 ? -9.896 -1.554 0.385 1.00 35.56 152 ALA A CA 1
ATOM 1186 C C . ALA A 1 152 ? -11.348 -1.466 -0.137 1.00 35.56 152 ALA A C 1
ATOM 1188 O O . ALA A 1 152 ? -12.248 -1.450 0.698 1.00 35.56 152 ALA A O 1
ATOM 1189 N N . ASP A 1 153 ? -11.599 -1.470 -1.452 1.00 29.94 153 ASP A N 1
ATOM 1190 C CA . ASP A 1 153 ? -12.960 -1.398 -2.014 1.00 29.94 153 ASP A CA 1
ATOM 1191 C C . ASP A 1 153 ? -13.277 -2.629 -2.871 1.00 29.94 153 ASP A C 1
ATOM 1193 O O . ASP A 1 153 ? -12.781 -2.812 -3.981 1.00 29.94 153 ASP A O 1
ATOM 1197 N N . GLY A 1 154 ? -14.103 -3.514 -2.315 1.00 30.69 154 GLY A N 1
ATOM 1198 C CA . GLY A 1 154 ? -14.663 -4.660 -3.016 1.00 30.69 154 GLY A CA 1
ATOM 1199 C C . GLY A 1 154 ? -15.997 -4.307 -3.667 1.00 30.69 154 GLY A C 1
ATOM 1200 O O . GLY A 1 154 ? -17.045 -4.558 -3.077 1.00 30.69 154 GLY A O 1
ATOM 1201 N N . SER A 1 155 ? -15.970 -3.797 -4.897 1.00 27.06 155 SER A N 1
ATOM 1202 C CA . SER A 1 155 ? -17.132 -3.770 -5.795 1.00 27.06 155 SER A CA 1
ATOM 1203 C C . SER A 1 155 ? -16.718 -4.139 -7.216 1.00 27.06 155 SER A C 1
ATOM 1205 O O . SER A 1 155 ? -16.619 -3.301 -8.099 1.00 27.06 155 SER A O 1
ATOM 1207 N N . HIS A 1 156 ? -16.487 -5.429 -7.461 1.00 31.84 156 HIS A N 1
ATOM 1208 C CA . HIS A 1 156 ? -16.372 -5.929 -8.828 1.00 31.84 156 HIS A CA 1
ATOM 1209 C C . HIS A 1 156 ? -17.744 -5.892 -9.521 1.00 31.84 156 HIS A C 1
ATOM 1211 O O . HIS A 1 156 ? -18.644 -6.652 -9.165 1.00 31.84 156 HIS A O 1
ATOM 1217 N N . VAL A 1 157 ? -17.886 -5.037 -10.537 1.00 31.05 157 VAL A N 1
ATOM 1218 C CA . VAL A 1 157 ? -18.898 -5.201 -11.590 1.00 31.05 157 VAL A CA 1
ATOM 1219 C C . VAL A 1 157 ? -18.350 -6.225 -12.586 1.00 31.05 157 VAL A C 1
ATOM 1221 O O . VAL A 1 157 ? -17.375 -5.951 -13.282 1.00 31.05 157 VAL A O 1
ATOM 1224 N N . GLU A 1 158 ? -18.945 -7.418 -12.643 1.00 29.41 158 GLU A N 1
ATOM 1225 C CA . GLU A 1 158 ? -18.693 -8.374 -13.728 1.00 29.41 158 GLU A CA 1
ATOM 1226 C C . GLU A 1 158 ? -19.188 -7.770 -15.053 1.00 29.41 158 GLU A C 1
ATOM 1228 O O . GLU A 1 158 ? -20.379 -7.487 -15.200 1.00 29.41 158 GLU A O 1
ATOM 1233 N N . LEU A 1 159 ? -18.283 -7.562 -16.016 1.00 39.53 159 LEU A N 1
ATOM 1234 C CA . LEU A 1 159 ? -18.628 -7.189 -17.388 1.00 39.53 159 LEU A CA 1
ATOM 1235 C C . LEU A 1 159 ? -18.146 -8.257 -18.379 1.00 39.53 159 LEU A C 1
ATOM 1237 O O . LEU A 1 159 ? -17.010 -8.722 -18.347 1.00 39.53 159 LEU A O 1
ATOM 1241 N N . ASP A 1 160 ? -19.103 -8.615 -19.228 1.00 34.44 160 ASP A N 1
ATOM 1242 C CA . ASP A 1 160 ? -19.183 -9.655 -20.251 1.00 34.44 160 ASP A CA 1
ATOM 1243 C C . ASP A 1 160 ? -17.997 -9.699 -21.247 1.00 34.44 160 ASP A C 1
ATOM 1245 O O . ASP A 1 160 ? -17.441 -8.668 -21.636 1.00 34.44 160 ASP A O 1
ATOM 1249 N N . GLU A 1 161 ? -17.633 -10.900 -21.713 1.00 48.31 161 GLU A N 1
ATOM 1250 C CA . GLU A 1 161 ? -16.611 -11.129 -22.747 1.00 48.31 161 GLU A CA 1
ATOM 1251 C C . GLU A 1 161 ? -17.068 -10.547 -24.105 1.00 48.31 161 GLU A C 1
ATOM 1253 O O . GLU A 1 161 ? -17.747 -11.217 -24.883 1.00 48.31 161 GLU A O 1
ATOM 1258 N N . GLY A 1 162 ? -16.699 -9.303 -24.450 1.00 47.06 162 GLY A N 1
ATOM 1259 C CA . GLY A 1 162 ? -17.226 -8.688 -25.679 1.00 47.06 162 GLY A CA 1
ATOM 1260 C C . GLY A 1 162 ? -16.402 -7.573 -26.328 1.00 47.06 162 GLY A C 1
ATOM 1261 O O . GLY A 1 162 ? -16.627 -6.397 -26.068 1.00 47.06 162 GLY A O 1
ATOM 1262 N N . GLY A 1 163 ? -15.555 -7.926 -27.306 1.00 56.91 163 GLY A N 1
ATOM 1263 C CA . GLY A 1 163 ? -15.069 -7.009 -28.356 1.00 56.91 163 GLY A CA 1
ATOM 1264 C C . GLY A 1 163 ? -13.549 -6.984 -28.571 1.00 56.91 163 GLY A C 1
ATOM 1265 O O . GLY A 1 163 ? -12.768 -7.096 -27.632 1.00 56.91 163 GLY A O 1
ATOM 1266 N N . LYS A 1 164 ? -13.099 -6.818 -29.827 1.00 66.69 164 LYS A N 1
ATOM 1267 C CA . LYS A 1 164 ? -11.673 -6.580 -30.124 1.00 66.69 164 LYS A CA 1
ATOM 1268 C C . LYS A 1 164 ? -11.244 -5.234 -29.512 1.00 66.69 164 LYS A C 1
ATOM 1270 O O . LYS A 1 164 ? -11.967 -4.256 -29.698 1.00 66.69 164 LYS A O 1
ATOM 1275 N N . PRO A 1 165 ? -10.084 -5.158 -28.832 1.00 78.38 165 PRO A N 1
ATOM 1276 C CA . PRO A 1 165 ? -9.625 -3.924 -28.207 1.00 78.38 165 PRO A CA 1
ATOM 1277 C C . PRO A 1 165 ? -9.339 -2.845 -29.251 1.00 78.38 165 PRO A C 1
ATOM 1279 O O . PRO A 1 165 ? -8.513 -3.046 -30.151 1.00 78.38 165 PRO A O 1
ATOM 1282 N N . ALA A 1 166 ? -10.002 -1.703 -29.093 1.00 85.06 166 ALA A N 1
ATOM 1283 C CA . ALA A 1 166 ? -9.725 -0.486 -29.834 1.00 85.06 166 ALA A CA 1
ATOM 1284 C C . ALA A 1 166 ? -8.456 0.182 -29.285 1.00 85.06 166 ALA A C 1
ATOM 1286 O O . ALA A 1 166 ? -8.056 -0.025 -28.138 1.00 85.06 166 ALA A O 1
ATOM 1287 N N . SER A 1 167 ? -7.780 0.968 -30.114 1.00 82.50 167 SER A N 1
ATOM 1288 C CA . SER A 1 167 ? -6.559 1.683 -29.731 1.00 82.50 167 SER A CA 1
ATOM 1289 C C . SER A 1 167 ? -6.699 3.168 -30.013 1.00 82.50 167 SER A C 1
ATOM 1291 O O . SER A 1 167 ? -7.115 3.529 -31.114 1.00 82.50 167 SER A O 1
ATOM 1293 N N . ILE A 1 168 ? -6.272 4.019 -29.088 1.00 86.88 168 ILE A N 1
ATOM 1294 C CA . ILE A 1 168 ? -6.153 5.458 -29.317 1.00 86.88 168 ILE A CA 1
ATOM 1295 C C . ILE A 1 168 ? -4.698 5.906 -29.203 1.00 86.88 168 ILE A C 1
ATOM 1297 O O . ILE A 1 168 ? -4.008 5.577 -28.241 1.00 86.88 168 ILE A O 1
ATOM 1301 N N . ALA A 1 169 ? -4.238 6.655 -30.203 1.00 80.69 169 ALA A N 1
ATOM 1302 C CA . ALA A 1 169 ? -2.918 7.263 -30.247 1.00 80.69 169 ALA A CA 1
ATOM 1303 C C . ALA A 1 169 ? -3.040 8.789 -30.254 1.00 80.69 169 ALA A C 1
ATOM 1305 O O . ALA A 1 169 ? -3.739 9.354 -31.098 1.00 80.69 169 ALA A O 1
ATOM 1306 N N . ILE A 1 170 ? -2.348 9.459 -29.336 1.00 78.12 170 ILE A N 1
ATOM 1307 C CA . ILE A 1 170 ? -2.214 10.918 -29.341 1.00 78.12 170 ILE A CA 1
ATOM 1308 C C . ILE A 1 170 ? -0.898 11.255 -30.040 1.00 78.12 170 ILE A C 1
ATOM 1310 O O . ILE A 1 170 ? 0.162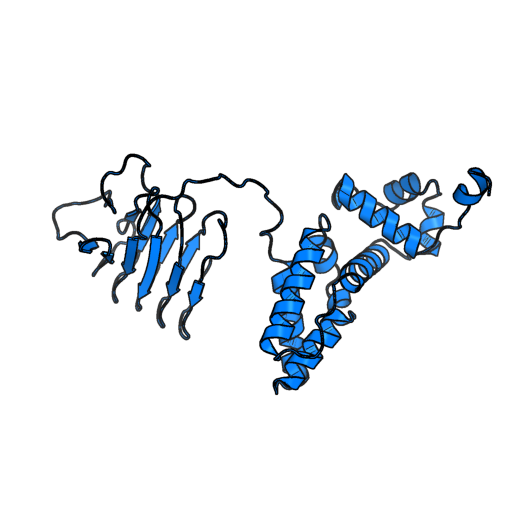 10.977 -29.486 1.00 78.12 170 ILE A O 1
ATOM 1314 N N . ASP A 1 171 ? -0.968 11.822 -31.251 1.00 68.25 171 ASP A N 1
ATOM 1315 C CA . ASP A 1 171 ? 0.220 12.190 -32.028 1.00 68.25 171 ASP A CA 1
ATOM 1316 C C . ASP A 1 171 ? 0.917 13.428 -31.442 1.00 68.25 171 ASP A C 1
ATOM 1318 O O . ASP A 1 171 ? 0.293 14.358 -30.905 1.00 68.25 171 ASP A O 1
ATOM 1322 N N . SER A 1 172 ? 2.227 13.464 -31.688 1.00 56.75 172 SER A N 1
ATOM 1323 C CA . SER A 1 172 ? 3.150 14.561 -31.408 1.00 56.75 172 SER A CA 1
ATOM 1324 C C . SER A 1 172 ? 2.572 15.936 -31.779 1.00 56.75 172 SER A C 1
ATOM 1326 O O . SER A 1 172 ? 2.125 16.150 -32.912 1.00 56.75 172 SER A O 1
ATOM 1328 N N . GLY A 1 173 ? 2.637 16.896 -30.852 1.00 57.28 173 GLY A N 1
ATOM 1329 C CA . GLY A 1 173 ? 2.214 18.285 -31.074 1.00 57.28 173 GLY A CA 1
ATOM 1330 C C . GLY A 1 173 ? 0.770 18.605 -30.674 1.00 57.28 173 GLY A C 1
ATOM 1331 O O . GLY A 1 173 ? 0.322 19.733 -30.910 1.00 57.28 173 GLY A O 1
ATOM 1332 N N . SER A 1 174 ? 0.056 17.653 -30.066 1.00 70.31 174 SER A N 1
ATOM 1333 C CA . SER A 1 174 ? -1.264 17.868 -29.459 1.00 70.31 174 SER A CA 1
ATOM 1334 C C . SER A 1 174 ? -1.138 18.454 -28.037 1.00 70.31 174 SER A C 1
ATOM 1336 O O . SER A 1 174 ? -0.235 18.084 -27.285 1.00 70.31 174 SER A O 1
ATOM 1338 N N . ARG A 1 175 ? -2.004 19.403 -27.654 1.00 70.38 175 ARG A N 1
ATOM 1339 C CA . ARG A 1 175 ? -2.000 20.092 -26.345 1.00 70.38 175 ARG A CA 1
ATOM 1340 C C . ARG A 1 175 ? -3.423 20.282 -25.820 1.00 70.38 175 ARG A C 1
ATOM 1342 O O . ARG A 1 175 ? -4.294 20.700 -26.589 1.00 70.38 175 ARG A O 1
ATOM 1349 N N . GLY A 1 176 ? -3.622 20.057 -24.520 1.00 71.50 176 GLY A N 1
ATOM 1350 C CA . GLY A 1 176 ? -4.929 20.217 -23.869 1.00 71.50 176 GLY A CA 1
ATOM 1351 C C . GLY A 1 176 ? -5.937 19.141 -24.280 1.00 71.50 176 GLY A C 1
ATOM 1352 O O . GLY A 1 176 ? -7.081 19.461 -24.590 1.00 71.50 176 GLY A O 1
ATOM 1353 N N . VAL A 1 177 ? -5.487 17.888 -24.375 1.00 81.56 177 VAL A N 1
ATOM 1354 C CA . VAL A 1 177 ? -6.325 16.744 -24.770 1.00 81.56 177 VAL A CA 1
ATOM 1355 C C . VAL A 1 177 ? -7.036 16.210 -23.528 1.00 81.56 177 VAL A C 1
ATOM 1357 O O . VAL A 1 177 ? -6.366 15.926 -22.540 1.00 81.56 177 VAL A O 1
ATOM 1360 N N . LEU A 1 178 ? -8.355 16.041 -23.591 1.00 85.25 178 LEU A N 1
ATOM 1361 C CA . LEU A 1 178 ? -9.150 15.347 -22.579 1.00 85.25 178 LEU A CA 1
ATOM 1362 C C . LEU A 1 178 ? -9.791 14.123 -23.233 1.00 85.25 178 LEU A C 1
ATOM 1364 O O . LEU A 1 178 ? -10.612 14.265 -24.137 1.00 85.25 178 LEU A O 1
ATOM 1368 N N . LEU A 1 179 ? -9.402 12.930 -22.797 1.00 89.12 179 LEU A N 1
ATOM 1369 C CA . LEU A 1 179 ? -10.070 11.688 -23.176 1.00 89.12 179 LEU A CA 1
ATOM 1370 C C . LEU A 1 179 ? -10.978 11.265 -22.031 1.00 89.12 179 LEU A C 1
ATOM 1372 O O . LEU A 1 179 ? -10.498 11.204 -20.904 1.00 89.12 179 LEU A O 1
ATOM 1376 N N . ARG A 1 180 ? -12.247 10.955 -22.306 1.00 90.44 180 ARG A N 1
ATOM 1377 C CA . ARG A 1 180 ? -13.160 10.439 -21.277 1.00 90.44 180 ARG A CA 1
ATOM 1378 C C . ARG A 1 180 ? -14.123 9.382 -21.784 1.00 90.44 180 ARG A C 1
ATOM 1380 O O . ARG A 1 180 ? -14.323 9.254 -22.990 1.00 90.44 180 ARG A O 1
ATOM 1387 N N . GLY A 1 181 ? -14.749 8.647 -20.871 1.00 89.00 181 GLY A N 1
ATOM 1388 C CA . GLY A 1 181 ? -15.871 7.775 -21.213 1.00 89.00 181 GLY A CA 1
ATOM 1389 C C . GLY A 1 181 ? -17.076 8.564 -21.726 1.00 89.00 181 GLY A C 1
ATOM 1390 O O . GLY A 1 181 ? -17.514 9.531 -21.102 1.00 89.00 181 GLY A O 1
ATOM 1391 N N . GLY A 1 182 ? -17.588 8.162 -22.886 1.00 86.00 182 GLY A N 1
ATOM 1392 C CA . GLY A 1 182 ? -18.826 8.680 -23.457 1.00 86.00 182 GLY A CA 1
ATOM 1393 C C . GLY A 1 182 ? -20.063 7.925 -22.977 1.00 86.00 182 GLY A C 1
ATOM 1394 O O . GLY A 1 182 ? -19.998 7.057 -22.108 1.00 86.00 182 GLY A O 1
ATOM 1395 N N . SER A 1 183 ? -21.212 8.242 -23.569 1.00 84.69 183 SER A N 1
ATOM 1396 C CA . SER A 1 183 ? -22.475 7.586 -23.219 1.00 84.69 183 SER A CA 1
ATOM 1397 C C . SER A 1 183 ? -22.513 6.108 -23.674 1.00 84.69 183 SER A C 1
ATOM 1399 O O . SER A 1 183 ? -22.017 5.796 -24.763 1.00 84.69 183 SER A O 1
ATOM 1401 N N . PRO A 1 184 ? -23.119 5.176 -22.905 1.00 80.00 184 PRO A N 1
ATOM 1402 C CA . PRO A 1 184 ? -23.185 3.747 -23.253 1.00 80.00 184 PRO A CA 1
ATOM 1403 C C . PRO A 1 184 ? -23.907 3.413 -24.567 1.00 80.00 184 PRO A C 1
ATOM 1405 O O . PRO A 1 184 ? -23.740 2.320 -25.108 1.00 80.00 184 PRO A O 1
ATOM 1408 N N . ASP A 1 185 ? -24.724 4.330 -25.079 1.00 82.38 185 ASP A N 1
ATOM 1409 C CA . ASP A 1 185 ? -25.455 4.215 -26.344 1.00 82.38 185 ASP A CA 1
ATOM 1410 C C . ASP A 1 185 ? -24.651 4.705 -27.560 1.00 82.38 185 ASP A C 1
ATOM 1412 O O . ASP A 1 185 ? -25.169 4.703 -28.678 1.00 82.38 185 ASP A O 1
ATOM 1416 N N . MET A 1 186 ? -23.385 5.105 -27.381 1.00 83.31 186 MET A N 1
ATOM 1417 C CA . MET A 1 186 ? -22.529 5.515 -28.493 1.00 83.31 186 MET A CA 1
ATOM 1418 C C . MET A 1 186 ? -22.370 4.388 -29.530 1.00 83.31 186 MET A C 1
ATOM 1420 O O . MET A 1 186 ? -21.901 3.300 -29.183 1.00 83.31 186 MET A O 1
ATOM 1424 N N . PRO A 1 187 ? -22.717 4.636 -30.811 1.00 76.81 187 PRO A N 1
ATOM 1425 C CA . PRO A 1 187 ? -22.555 3.638 -31.866 1.00 76.81 187 PRO A CA 1
ATOM 1426 C C . PRO A 1 187 ? -21.114 3.574 -32.392 1.00 76.81 187 PRO A C 1
ATOM 1428 O O . PRO A 1 187 ? -20.637 2.502 -32.757 1.00 76.81 187 PRO A O 1
ATOM 1431 N N . ASP A 1 188 ? -20.413 4.710 -32.397 1.00 86.62 188 ASP A N 1
ATOM 1432 C CA . ASP A 1 188 ? -19.057 4.851 -32.928 1.00 86.62 188 ASP A CA 1
ATOM 1433 C C . ASP A 1 188 ? -17.992 4.704 -31.837 1.00 86.62 188 ASP A C 1
ATOM 1435 O O . ASP A 1 188 ? -18.287 4.779 -30.644 1.00 86.62 188 ASP A O 1
ATOM 1439 N N . LEU A 1 189 ? -16.731 4.515 -32.243 1.00 85.69 189 LEU A N 1
ATOM 1440 C CA . LEU A 1 189 ? -15.596 4.431 -31.317 1.00 85.69 189 LEU A CA 1
ATOM 1441 C C . LEU A 1 189 ? -15.364 5.736 -30.547 1.00 85.69 189 LEU A C 1
ATOM 1443 O O . LEU A 1 189 ? -14.950 5.681 -29.390 1.00 85.69 189 LEU A O 1
ATOM 1447 N N . ILE A 1 190 ? -15.622 6.888 -31.174 1.00 89.50 190 ILE A N 1
ATOM 1448 C CA . ILE A 1 190 ? -15.432 8.201 -30.557 1.00 89.50 190 ILE A CA 1
ATOM 1449 C C . ILE A 1 190 ? -16.577 9.156 -30.862 1.00 89.50 190 ILE A C 1
ATOM 1451 O O . ILE A 1 190 ? -17.241 9.041 -31.890 1.00 89.50 190 ILE A O 1
ATOM 1455 N N . ARG A 1 191 ? -16.735 10.159 -30.002 1.00 86.94 191 ARG A N 1
ATOM 1456 C CA . ARG A 1 191 ? -17.549 11.351 -30.240 1.00 86.94 191 ARG A CA 1
ATOM 1457 C C . ARG A 1 191 ? -16.733 12.575 -29.846 1.00 86.94 191 ARG A C 1
ATOM 1459 O O . ARG A 1 191 ? -16.027 12.560 -28.843 1.00 86.94 191 ARG A O 1
ATOM 1466 N N . VAL A 1 192 ? -16.823 13.638 -30.639 1.00 83.56 192 VAL A N 1
ATOM 1467 C CA . VAL A 1 192 ? -16.180 14.925 -30.343 1.00 83.56 192 VAL A CA 1
ATOM 1468 C C . VAL A 1 192 ? -17.291 15.939 -30.049 1.00 83.56 192 VAL A C 1
ATOM 1470 O O . VAL A 1 192 ? -17.940 16.403 -30.986 1.00 83.56 192 VAL A O 1
ATOM 1473 N N . PRO A 1 193 ? -17.559 16.281 -28.773 1.00 72.06 193 PRO A N 1
ATOM 1474 C CA . PRO A 1 193 ? -18.748 17.054 -28.389 1.00 72.06 193 PRO A CA 1
ATOM 1475 C C . PRO A 1 193 ? -18.854 18.454 -29.015 1.00 72.06 193 PRO A C 1
ATOM 1477 O O . PRO A 1 193 ? -19.950 18.994 -29.151 1.00 72.06 193 PRO A O 1
ATOM 1480 N N . HIS A 1 194 ? -17.726 19.054 -29.408 1.00 66.50 194 HIS A N 1
ATOM 1481 C CA . HIS A 1 194 ? -17.647 20.438 -29.889 1.00 66.50 194 HIS A CA 1
ATOM 1482 C C . HIS A 1 194 ? -17.224 20.568 -31.363 1.00 66.50 194 HIS A C 1
ATOM 1484 O O . HIS A 1 194 ? -16.541 21.524 -31.735 1.00 66.50 194 HIS A O 1
ATOM 1490 N N . GLU A 1 195 ? -17.617 19.624 -32.219 1.00 60.72 195 GLU A N 1
ATOM 1491 C CA . GLU A 1 195 ? -17.254 19.615 -33.641 1.00 60.72 195 GLU A CA 1
ATOM 1492 C C . GLU A 1 195 ? -17.836 20.829 -34.407 1.00 60.72 195 GLU A C 1
ATOM 1494 O O . GLU A 1 195 ? -18.997 20.852 -34.808 1.00 60.72 195 GLU A O 1
ATOM 1499 N N . GLN A 1 196 ? -17.020 21.871 -34.619 1.00 50.28 196 GLN A N 1
ATOM 1500 C CA . GLN A 1 196 ? -17.342 23.010 -35.489 1.00 50.28 196 GLN A CA 1
ATOM 1501 C C . GLN A 1 196 ? -16.38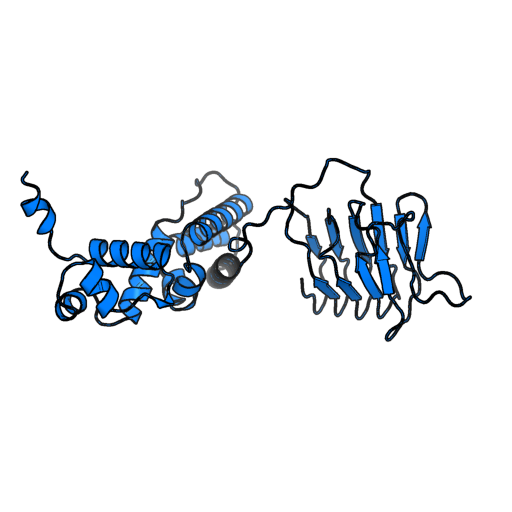7 23.047 -36.691 1.00 50.28 196 GLN A C 1
ATOM 1503 O O . GLN A 1 196 ? -15.327 23.663 -36.638 1.00 50.28 196 GLN A O 1
ATOM 1508 N N . ALA A 1 197 ? -16.790 22.369 -37.770 1.00 49.12 197 ALA A N 1
ATOM 1509 C CA . ALA A 1 197 ? -16.447 22.589 -39.188 1.00 49.12 197 ALA A CA 1
ATOM 1510 C C . ALA A 1 197 ? -14.971 22.736 -39.644 1.00 49.12 197 ALA A C 1
ATOM 1512 O O . ALA A 1 197 ? -14.731 22.949 -40.832 1.00 49.12 197 ALA A O 1
ATOM 1513 N N . ALA A 1 198 ? -13.971 22.567 -38.783 1.00 46.22 198 ALA A N 1
ATOM 1514 C CA . ALA A 1 198 ? -12.568 22.432 -39.173 1.00 46.22 198 ALA A CA 1
ATOM 1515 C C . ALA A 1 198 ? -12.091 21.019 -38.820 1.00 46.22 198 ALA A C 1
ATOM 1517 O O . ALA A 1 198 ? -12.337 20.572 -37.707 1.00 46.22 198 ALA A O 1
ATOM 1518 N N . ALA A 1 199 ? -11.472 20.338 -39.794 1.00 52.56 199 ALA A N 1
ATOM 1519 C CA . ALA A 1 199 ? -10.999 18.946 -39.779 1.00 52.56 199 ALA A CA 1
ATOM 1520 C C . ALA A 1 199 ? -10.990 18.255 -38.400 1.00 52.56 199 ALA A C 1
ATOM 1522 O O . ALA A 1 199 ? -10.271 18.699 -37.504 1.00 52.56 199 ALA A O 1
ATOM 1523 N N . SER A 1 200 ? -11.739 17.146 -38.280 1.00 57.38 200 SER A N 1
ATOM 1524 C CA . SER A 1 200 ? -11.879 16.385 -37.033 1.00 57.38 200 SER A CA 1
ATOM 1525 C C . SER A 1 200 ? -10.521 16.194 -36.339 1.00 57.38 200 SER A C 1
ATOM 1527 O O . SER A 1 200 ? -9.566 15.728 -36.976 1.00 57.38 200 SER A O 1
ATOM 1529 N N . PRO A 1 201 ? -10.413 16.530 -35.040 1.00 65.56 201 PRO A N 1
ATOM 1530 C CA . PRO A 1 201 ? -9.160 16.427 -34.297 1.00 65.56 201 PRO A CA 1
ATOM 1531 C C . PRO A 1 201 ? -8.697 14.978 -34.112 1.00 65.56 201 PRO A C 1
ATOM 1533 O O . PRO A 1 201 ? -7.552 14.742 -33.720 1.00 65.56 201 PRO A O 1
ATOM 1536 N N . ALA A 1 202 ? -9.573 14.016 -34.405 1.00 72.88 202 ALA A N 1
ATOM 1537 C CA . ALA A 1 202 ? -9.302 12.596 -34.351 1.00 72.88 202 ALA A CA 1
ATOM 1538 C C . ALA A 1 202 ? -9.775 11.900 -35.632 1.00 72.88 202 ALA A C 1
ATOM 1540 O O . ALA A 1 202 ? -10.898 12.087 -36.101 1.00 72.88 202 ALA A O 1
ATOM 1541 N N . VAL A 1 203 ? -8.902 11.071 -36.199 1.00 75.06 203 VAL A N 1
ATOM 1542 C CA . VAL A 1 203 ? -9.198 10.268 -37.388 1.00 75.06 203 VAL A CA 1
ATOM 1543 C C . VAL A 1 203 ? -9.345 8.813 -36.969 1.00 75.06 203 VAL A C 1
ATOM 1545 O O . VAL A 1 203 ? -8.420 8.243 -36.390 1.00 75.06 203 VAL A O 1
ATOM 1548 N N . VAL A 1 204 ? -10.483 8.206 -37.300 1.00 79.62 204 VAL A N 1
ATOM 1549 C CA . VAL A 1 204 ? -10.744 6.781 -37.066 1.00 79.62 204 VAL A CA 1
ATOM 1550 C C . VAL A 1 204 ? -10.330 5.975 -38.301 1.00 79.62 204 VAL A C 1
ATOM 1552 O O . VAL A 1 204 ? -10.720 6.290 -39.425 1.00 79.62 204 VAL A O 1
ATOM 1555 N N . ARG A 1 205 ? -9.513 4.937 -38.105 1.00 73.06 205 ARG A N 1
ATOM 1556 C CA . ARG A 1 205 ? -9.076 3.976 -39.129 1.00 73.06 205 ARG A CA 1
ATOM 1557 C C . ARG A 1 205 ? -9.255 2.558 -38.594 1.00 73.06 205 ARG A C 1
ATOM 1559 O O . ARG A 1 205 ? -8.372 2.026 -37.926 1.00 73.06 205 ARG A O 1
ATOM 1566 N N . GLY A 1 206 ? -10.400 1.945 -38.888 1.00 78.12 206 GLY A N 1
ATOM 1567 C CA . GLY A 1 206 ? -10.763 0.656 -38.296 1.00 78.12 206 GLY A CA 1
ATOM 1568 C C . GLY A 1 206 ? -10.894 0.780 -36.776 1.00 78.12 206 GLY A C 1
ATOM 1569 O O . GLY A 1 206 ? -11.618 1.644 -36.299 1.00 78.12 206 GLY A O 1
ATOM 1570 N N . GLU A 1 207 ? -10.151 -0.040 -36.031 1.00 82.81 207 GLU A N 1
ATOM 1571 C CA . GLU A 1 207 ? -10.129 -0.052 -34.555 1.00 82.81 207 GLU A CA 1
ATOM 1572 C C . GLU A 1 207 ? -9.130 0.954 -33.950 1.00 82.81 207 GLU A C 1
ATOM 1574 O O . GLU A 1 207 ? -8.876 0.946 -32.745 1.00 82.81 207 GLU A O 1
ATOM 1579 N N . THR A 1 208 ? -8.516 1.807 -34.776 1.00 78.12 208 THR A N 1
ATOM 1580 C CA . THR A 1 208 ? -7.511 2.776 -34.332 1.00 78.12 208 THR A CA 1
ATOM 1581 C C . THR A 1 208 ? -8.004 4.205 -34.485 1.00 78.12 208 THR A C 1
ATOM 1583 O O . THR A 1 208 ? -8.376 4.641 -35.573 1.00 78.12 208 THR A O 1
ATOM 1586 N N . VAL A 1 209 ? -7.930 4.961 -33.396 1.00 84.25 209 VAL A N 1
ATOM 1587 C CA . VAL A 1 209 ? -8.182 6.398 -33.341 1.00 84.25 209 VAL A CA 1
ATOM 1588 C C . VAL A 1 209 ? -6.844 7.118 -33.255 1.00 84.25 209 VAL A C 1
ATOM 1590 O O . VAL A 1 209 ? -6.028 6.801 -32.394 1.00 84.25 209 VAL A O 1
ATOM 1593 N N . VAL A 1 210 ? -6.607 8.101 -34.122 1.00 80.12 210 VAL A N 1
ATOM 1594 C CA . VAL A 1 210 ? -5.397 8.934 -34.065 1.00 80.12 210 VAL A CA 1
ATOM 1595 C C . VAL A 1 210 ? -5.787 10.390 -33.855 1.00 80.12 210 VAL A C 1
ATOM 1597 O O . VAL A 1 210 ? -6.391 11.000 -34.739 1.00 80.12 210 VAL A O 1
ATOM 1600 N N . VAL A 1 211 ? -5.420 10.947 -32.702 1.00 80.12 211 VAL A N 1
ATOM 1601 C CA . VAL A 1 211 ? -5.619 12.358 -32.350 1.00 80.12 211 VAL A CA 1
ATOM 1602 C C . VAL A 1 211 ? -4.456 13.164 -32.910 1.00 80.12 211 VAL A C 1
ATOM 1604 O O . VAL A 1 211 ? -3.308 12.915 -32.548 1.00 80.12 211 VAL A O 1
ATOM 1607 N N . ARG A 1 212 ? -4.723 14.124 -33.800 1.00 72.56 212 ARG A N 1
ATOM 1608 C CA . ARG A 1 212 ? -3.683 14.894 -34.500 1.00 72.56 212 ARG A CA 1
ATOM 1609 C C . ARG A 1 212 ? -3.908 16.385 -34.378 1.00 72.56 212 ARG A C 1
ATOM 1611 O O . ARG A 1 212 ? -4.976 16.885 -34.709 1.00 72.56 212 ARG A O 1
ATOM 1618 N N . ARG A 1 213 ? -2.837 17.112 -34.035 1.00 62.59 213 ARG A N 1
ATOM 1619 C CA . ARG A 1 213 ? -2.782 18.588 -34.061 1.00 62.59 213 ARG A CA 1
ATOM 1620 C C . ARG A 1 213 ? -3.878 19.256 -33.215 1.00 62.59 213 ARG A C 1
ATOM 1622 O O . ARG A 1 213 ? -4.246 20.396 -33.496 1.00 62.59 213 ARG A O 1
ATOM 1629 N N . LEU A 1 214 ? -4.367 18.579 -32.175 1.00 66.75 214 LEU A N 1
ATOM 1630 C CA . LEU A 1 214 ? -5.372 19.138 -31.277 1.00 66.75 214 LEU A CA 1
ATOM 1631 C C . LEU A 1 214 ? -4.724 20.222 -30.408 1.00 66.75 214 LEU A C 1
ATOM 1633 O O . LEU A 1 214 ? -3.711 19.977 -29.762 1.00 66.75 214 LEU A O 1
ATOM 1637 N N . ARG A 1 215 ? -5.266 21.442 -30.424 1.00 60.91 215 ARG A N 1
ATOM 1638 C CA . ARG A 1 215 ? -4.744 22.594 -29.669 1.00 60.91 215 ARG A CA 1
ATOM 1639 C C . ARG A 1 215 ? -5.895 23.266 -28.929 1.00 60.91 215 ARG A C 1
ATOM 1641 O O . ARG A 1 215 ? -6.439 24.255 -29.412 1.00 60.91 215 ARG A O 1
ATOM 1648 N N . GLY A 1 216 ? -6.308 22.702 -27.799 1.00 55.12 216 GLY A N 1
ATOM 1649 C CA . GLY A 1 216 ? -7.513 23.146 -27.099 1.00 55.12 216 GLY A CA 1
ATOM 1650 C C . GLY A 1 216 ? -7.243 23.521 -25.651 1.00 55.12 216 GLY A C 1
ATOM 1651 O O . GLY A 1 216 ? -7.110 22.645 -24.813 1.00 55.12 216 GLY A O 1
ATOM 1652 N N . ILE A 1 217 ? -7.250 24.811 -25.316 1.00 46.19 217 ILE A N 1
ATOM 1653 C CA . ILE A 1 217 ? -7.520 25.229 -23.933 1.00 46.19 217 ILE A CA 1
ATOM 1654 C C . ILE A 1 217 ? -9.052 25.188 -23.798 1.00 46.19 217 ILE A C 1
ATOM 1656 O O . ILE A 1 217 ? -9.735 26.064 -24.321 1.00 46.19 217 ILE A O 1
ATOM 1660 N N . GLY A 1 218 ? -9.594 24.105 -23.225 1.00 50.47 218 GLY A N 1
ATOM 1661 C CA . GLY A 1 218 ? -11.037 23.914 -22.982 1.00 50.47 218 GLY A CA 1
ATOM 1662 C C . GLY A 1 218 ? -11.883 23.353 -24.140 1.00 50.47 218 GLY A C 1
ATOM 1663 O O . GLY A 1 218 ? -13.103 23.417 -24.066 1.00 50.47 218 GLY A O 1
ATOM 1664 N N . ARG A 1 219 ? -11.276 22.843 -25.226 1.00 54.16 219 ARG A N 1
ATOM 1665 C CA . ARG A 1 219 ? -11.996 22.300 -26.410 1.00 54.16 219 ARG A CA 1
ATOM 1666 C C . ARG A 1 219 ? -11.424 20.985 -26.964 1.00 54.16 219 ARG A C 1
ATOM 1668 O O . ARG A 1 219 ? -11.787 20.576 -28.061 1.00 54.16 219 ARG A O 1
ATOM 1675 N N . GLY A 1 220 ? -10.487 20.357 -26.253 1.00 67.38 220 GLY A N 1
ATOM 1676 C CA . GLY A 1 220 ? -9.782 19.152 -26.703 1.00 67.38 220 GLY A CA 1
ATOM 1677 C C . GLY A 1 220 ? -10.412 17.840 -26.242 1.00 67.38 220 GLY A C 1
ATOM 1678 O O . GLY A 1 220 ? -9.688 16.876 -26.013 1.00 67.38 220 GLY A O 1
ATOM 1679 N N . GLU A 1 221 ? -11.727 17.832 -26.051 1.00 83.12 221 GLU A N 1
ATOM 1680 C CA . GLU A 1 221 ? -12.453 16.712 -25.468 1.00 83.12 221 GLU A CA 1
ATOM 1681 C C . GLU A 1 221 ? -12.852 15.681 -26.524 1.00 83.12 221 GLU A C 1
ATOM 1683 O O . GLU A 1 221 ? -13.424 16.019 -27.565 1.00 83.12 221 GLU A O 1
ATOM 1688 N N . ILE A 1 222 ? -12.546 14.420 -26.237 1.00 87.19 222 ILE A N 1
ATOM 1689 C CA . ILE A 1 222 ? -12.921 13.268 -27.046 1.00 87.19 222 ILE A CA 1
ATOM 1690 C C . ILE A 1 222 ? -13.537 12.234 -26.108 1.00 87.19 222 ILE A C 1
ATOM 1692 O O . ILE A 1 222 ? -12.891 11.747 -25.178 1.00 87.19 222 ILE A O 1
ATOM 1696 N N . GLU A 1 223 ? -14.789 11.890 -26.376 1.00 90.38 223 GLU A N 1
ATOM 1697 C CA . GLU A 1 223 ? -15.495 10.814 -25.697 1.00 90.38 223 GLU A CA 1
ATOM 1698 C C . GLU A 1 223 ? -15.192 9.485 -26.390 1.00 90.38 223 GLU A C 1
ATOM 1700 O O . GLU A 1 223 ? -15.264 9.385 -27.617 1.00 90.38 223 GLU A O 1
ATOM 1705 N N . LEU A 1 224 ? -14.863 8.466 -25.603 1.00 91.56 224 LEU A N 1
ATOM 1706 C CA . LEU A 1 224 ? -14.567 7.110 -26.047 1.00 91.56 224 LEU A CA 1
ATOM 1707 C C . LEU A 1 224 ? -15.739 6.192 -25.723 1.00 91.56 224 LEU A C 1
ATOM 1709 O O . LEU A 1 224 ? -16.357 6.305 -24.666 1.00 91.56 224 LEU A O 1
ATOM 1713 N N . ASN A 1 225 ? -16.031 5.260 -26.625 1.00 90.94 225 ASN A N 1
ATOM 1714 C CA . ASN A 1 225 ? -17.107 4.298 -26.424 1.00 90.94 225 ASN A CA 1
ATOM 1715 C C . ASN A 1 225 ? -16.817 3.380 -25.218 1.00 90.94 225 ASN A C 1
ATOM 1717 O O . ASN A 1 225 ? -15.865 2.596 -25.290 1.00 90.94 225 ASN A O 1
ATOM 1721 N N . PRO A 1 226 ? -17.628 3.412 -24.144 1.00 88.81 226 PRO A N 1
ATOM 1722 C CA . PRO A 1 226 ? -17.353 2.650 -22.924 1.00 88.81 226 PRO A CA 1
ATOM 1723 C C . PRO A 1 226 ? -17.591 1.146 -23.071 1.00 88.81 226 PRO A C 1
ATOM 1725 O O . PRO A 1 226 ? -17.117 0.362 -22.259 1.00 88.81 226 PRO A O 1
ATOM 1728 N N . ARG A 1 227 ? -18.281 0.711 -24.131 1.00 86.12 227 ARG A N 1
ATOM 1729 C CA . ARG A 1 227 ? -18.537 -0.712 -24.406 1.00 86.12 227 ARG A CA 1
ATOM 1730 C C . ARG A 1 227 ? -17.369 -1.409 -25.097 1.00 86.12 227 ARG A C 1
ATOM 1732 O O . ARG A 1 227 ? -17.506 -2.553 -25.525 1.00 86.12 227 ARG A O 1
ATOM 1739 N N . ARG A 1 228 ? -16.259 -0.703 -25.311 1.00 85.25 228 ARG A N 1
ATOM 1740 C CA . ARG A 1 228 ? -15.081 -1.224 -26.000 1.00 85.25 228 ARG A CA 1
ATOM 1741 C C . ARG A 1 228 ? -13.922 -1.337 -25.016 1.00 85.25 228 ARG A C 1
ATOM 1743 O O . ARG A 1 228 ? -13.703 -0.395 -24.261 1.00 85.25 228 ARG A O 1
ATOM 1750 N N . PRO A 1 229 ? -13.134 -2.423 -25.082 1.00 87.56 229 PRO A N 1
ATOM 1751 C CA . PRO A 1 229 ? -11.827 -2.438 -24.452 1.00 87.56 229 PRO A CA 1
ATOM 1752 C C . PRO A 1 229 ? -10.894 -1.464 -25.175 1.00 87.56 229 PRO A C 1
ATOM 1754 O O . PRO A 1 229 ? -10.865 -1.437 -26.410 1.00 87.56 229 PRO A O 1
ATOM 1757 N N . TRP A 1 230 ? -10.091 -0.711 -24.427 1.00 90.44 230 TRP A N 1
ATOM 1758 C CA . TRP A 1 230 ? -9.222 0.341 -24.955 1.00 90.44 230 TRP A CA 1
ATOM 1759 C C . TRP A 1 230 ? -7.752 0.147 -24.604 1.00 90.44 230 TRP A C 1
ATOM 1761 O O . TRP A 1 230 ? -7.388 -0.141 -23.467 1.00 90.44 230 TRP A O 1
ATOM 1771 N N . ARG A 1 231 ? -6.883 0.395 -25.585 1.00 89.06 231 ARG A N 1
ATOM 1772 C CA . ARG A 1 231 ? -5.446 0.613 -25.386 1.00 89.06 231 ARG A CA 1
ATOM 1773 C C . ARG A 1 231 ? -5.085 2.061 -25.674 1.00 89.06 231 ARG A C 1
ATOM 1775 O O . ARG A 1 231 ? -5.466 2.598 -26.717 1.00 89.06 231 ARG A O 1
ATOM 1782 N N . PHE A 1 232 ? -4.304 2.665 -24.794 1.00 89.31 232 PHE A N 1
ATOM 1783 C CA . PHE A 1 232 ? -3.911 4.066 -24.868 1.00 89.31 232 PHE A CA 1
ATOM 1784 C C . PHE A 1 232 ? -2.439 4.176 -25.227 1.00 89.31 232 PHE A C 1
ATOM 1786 O O . PHE A 1 232 ? -1.591 3.560 -24.590 1.00 89.31 232 PHE A O 1
ATOM 1793 N N . LYS A 1 233 ? -2.127 4.998 -26.227 1.00 83.62 233 LYS A N 1
ATOM 1794 C CA . LYS A 1 233 ? -0.758 5.361 -26.580 1.00 83.62 233 LYS A CA 1
ATOM 1795 C C . LYS A 1 233 ? -0.611 6.878 -26.619 1.00 83.62 233 LYS A C 1
ATOM 1797 O O . LYS A 1 233 ? -1.098 7.541 -27.533 1.00 83.62 233 LYS A O 1
ATOM 1802 N N . VAL A 1 234 ? 0.087 7.438 -25.643 1.00 79.75 234 VAL A N 1
ATOM 1803 C CA . VAL A 1 234 ? 0.400 8.867 -25.579 1.00 79.75 234 VAL A CA 1
ATOM 1804 C C . VAL A 1 234 ? 1.792 9.078 -26.164 1.00 79.75 234 VAL A C 1
ATOM 1806 O O . VAL A 1 234 ? 2.792 8.757 -25.521 1.00 79.75 234 VAL A O 1
ATOM 1809 N N . GLN A 1 235 ? 1.858 9.591 -27.399 1.00 64.12 235 GLN A N 1
ATOM 1810 C CA . GLN A 1 235 ? 3.122 9.863 -28.078 1.00 64.12 235 GLN A CA 1
ATOM 1811 C C . GLN A 1 235 ? 3.499 11.338 -27.971 1.00 64.12 235 GLN A C 1
ATOM 1813 O O . GLN A 1 235 ? 2.783 12.235 -28.407 1.00 64.12 235 GLN A O 1
ATOM 1818 N N . ALA A 1 236 ? 4.666 11.579 -27.395 1.00 54.50 236 ALA A N 1
ATOM 1819 C CA . ALA A 1 236 ? 5.225 12.900 -27.185 1.00 54.50 236 ALA A CA 1
ATOM 1820 C C . ALA A 1 236 ? 5.584 13.661 -28.484 1.00 54.50 236 ALA A C 1
ATOM 1822 O O . ALA A 1 236 ? 5.807 13.046 -29.529 1.00 54.50 236 ALA A O 1
ATOM 1823 N N . PRO A 1 237 ? 5.725 15.003 -28.421 1.00 50.56 237 PRO A N 1
ATOM 1824 C CA . PRO A 1 237 ? 5.497 15.850 -27.255 1.00 50.56 237 PRO A CA 1
ATOM 1825 C C . PRO A 1 237 ? 4.017 16.218 -27.124 1.00 50.56 237 PRO A C 1
ATOM 1827 O O . PRO A 1 237 ? 3.430 16.816 -28.032 1.00 50.56 237 PRO A O 1
ATOM 1830 N N . THR A 1 238 ? 3.434 15.878 -25.975 1.00 58.91 238 THR A N 1
ATOM 1831 C CA . THR A 1 238 ? 2.078 16.258 -25.562 1.00 58.91 238 THR A CA 1
ATOM 1832 C C . THR A 1 238 ? 2.161 17.032 -24.253 1.00 58.91 238 THR A C 1
ATOM 1834 O O . THR A 1 238 ? 2.982 16.730 -23.390 1.00 58.91 238 THR A O 1
ATOM 1837 N N . TRP A 1 239 ? 1.345 18.078 -24.126 1.00 60.25 239 TRP A N 1
ATOM 1838 C CA . TRP A 1 239 ? 1.333 18.960 -22.954 1.00 60.25 239 TRP A CA 1
ATOM 1839 C C . TRP A 1 239 ? -0.102 19.083 -22.431 1.00 60.25 239 TRP A C 1
ATOM 1841 O O . TRP A 1 239 ? -0.993 19.404 -23.224 1.00 60.25 239 TRP A O 1
ATOM 1851 N N . ASN A 1 240 ? -0.307 18.920 -21.115 1.00 71.50 240 ASN A N 1
ATOM 1852 C CA . ASN A 1 240 ? -1.612 18.984 -20.430 1.00 71.50 240 ASN A CA 1
ATOM 1853 C C . ASN A 1 240 ? -2.596 17.991 -21.056 1.00 71.50 240 ASN A C 1
ATOM 1855 O O . ASN A 1 240 ? -3.514 18.379 -21.780 1.00 71.50 240 ASN A O 1
ATOM 1859 N N . THR A 1 241 ? -2.331 16.707 -20.855 1.00 80.00 241 THR A N 1
ATOM 1860 C CA . THR A 1 241 ? -3.228 15.634 -21.296 1.00 80.00 241 THR A CA 1
ATOM 1861 C C . THR A 1 241 ? -3.931 15.070 -20.077 1.00 80.00 241 THR A C 1
ATOM 1863 O O . THR A 1 241 ? -3.270 14.764 -19.092 1.00 80.00 241 THR A O 1
ATOM 1866 N N . VAL A 1 242 ? -5.248 14.932 -20.158 1.00 85.50 242 VAL A N 1
ATOM 1867 C CA . VAL A 1 242 ? -6.071 14.315 -19.124 1.00 85.50 242 VAL A CA 1
ATOM 1868 C C . VAL A 1 242 ? -6.717 13.063 -19.704 1.00 85.50 242 VAL A C 1
ATOM 1870 O O . VAL A 1 242 ? -7.359 13.114 -20.756 1.00 85.50 242 VAL A O 1
ATOM 1873 N N . LEU A 1 243 ? -6.516 11.936 -19.037 1.00 89.56 243 LEU A N 1
ATOM 1874 C CA . LEU A 1 243 ? -7.139 10.654 -19.333 1.00 89.56 243 LEU A CA 1
ATOM 1875 C C . LEU A 1 243 ? -8.147 10.361 -18.215 1.00 89.56 243 LEU A C 1
ATOM 1877 O O . LEU A 1 243 ? -7.767 9.856 -17.172 1.00 89.56 243 LEU A O 1
ATOM 1881 N N . ASP A 1 244 ? -9.416 10.698 -18.409 1.00 89.94 244 ASP A N 1
ATOM 1882 C CA . ASP A 1 244 ? -10.511 10.442 -17.466 1.00 89.94 244 ASP A CA 1
ATOM 1883 C C . ASP A 1 244 ? -11.183 9.098 -17.794 1.00 89.94 244 ASP A C 1
ATOM 1885 O O . ASP A 1 244 ? -12.187 9.005 -18.505 1.00 89.94 244 ASP A O 1
ATOM 1889 N N . LEU A 1 245 ? -10.540 8.016 -17.360 1.00 88.88 245 LEU A N 1
ATOM 1890 C CA . LEU A 1 245 ? -10.865 6.646 -17.740 1.00 88.88 245 LEU A CA 1
ATOM 1891 C C . LEU A 1 245 ? -11.801 5.851 -16.795 1.00 88.88 245 LEU A C 1
ATOM 1893 O O . LEU A 1 245 ? -12.008 4.682 -17.125 1.00 88.88 245 LEU A O 1
ATOM 1897 N N . PRO A 1 246 ? -12.423 6.371 -15.705 1.00 86.12 246 PRO A N 1
ATOM 1898 C CA . PRO A 1 246 ? -13.230 5.547 -14.797 1.00 86.12 246 PRO A CA 1
ATOM 1899 C C . PRO A 1 246 ? -14.351 4.727 -15.439 1.00 86.12 246 PRO A C 1
ATOM 1901 O O . PRO A 1 246 ? -14.685 3.646 -14.967 1.00 86.12 246 PRO A O 1
ATOM 1904 N N . ALA A 1 247 ? -14.931 5.236 -16.525 1.00 83.94 247 ALA A N 1
ATOM 1905 C CA . ALA A 1 247 ? -16.042 4.602 -17.230 1.00 83.94 247 ALA A CA 1
ATOM 1906 C C . ALA A 1 247 ? -15.605 3.682 -18.390 1.00 83.94 247 ALA A C 1
ATOM 1908 O O . ALA A 1 247 ? -16.441 3.309 -19.213 1.00 83.94 247 ALA A O 1
ATOM 1909 N N . LEU A 1 248 ? -14.311 3.363 -18.513 1.00 87.38 248 LEU A N 1
ATOM 1910 C CA . LEU A 1 248 ? -13.750 2.623 -19.646 1.00 87.38 248 LEU A CA 1
ATOM 1911 C C . LEU A 1 248 ? -13.100 1.304 -19.215 1.00 87.38 248 LEU A C 1
ATOM 1913 O O . LEU A 1 248 ? -12.414 1.236 -18.199 1.00 87.38 248 LEU A O 1
ATOM 1917 N N . ASP A 1 249 ? -13.230 0.275 -20.055 1.00 87.81 249 ASP A N 1
ATOM 1918 C CA . ASP A 1 249 ? -12.425 -0.946 -19.953 1.00 87.81 249 ASP A CA 1
ATOM 1919 C C . ASP A 1 249 ? -11.022 -0.680 -20.527 1.00 87.81 249 ASP A C 1
ATOM 1921 O O . ASP A 1 249 ? -10.820 -0.648 -21.745 1.00 87.81 249 ASP A O 1
ATOM 1925 N N . VAL A 1 250 ? -10.046 -0.440 -19.651 1.00 88.00 250 VAL A N 1
ATOM 1926 C CA . VAL A 1 250 ? -8.663 -0.127 -20.036 1.00 88.00 250 VAL A CA 1
ATOM 1927 C C . VAL A 1 250 ? -7.824 -1.401 -20.051 1.00 88.00 250 VAL A C 1
ATOM 1929 O O . VAL A 1 250 ? -7.709 -2.100 -19.052 1.00 88.00 250 VAL A O 1
ATOM 1932 N N . ARG A 1 251 ? -7.175 -1.686 -21.182 1.00 87.25 251 ARG A N 1
ATOM 1933 C CA . ARG A 1 251 ? -6.338 -2.881 -21.386 1.00 87.25 251 ARG A CA 1
ATOM 1934 C C . ARG A 1 251 ? -4.846 -2.606 -21.396 1.00 87.25 251 ARG A C 1
ATOM 1936 O O . ARG A 1 251 ? -4.079 -3.518 -21.127 1.00 87.25 251 ARG A O 1
ATOM 1943 N N . GLU A 1 252 ? -4.426 -1.393 -21.736 1.00 84.19 252 GLU A N 1
ATOM 1944 C CA . GLU A 1 252 ? -3.012 -1.003 -21.751 1.00 84.19 252 GLU A CA 1
ATOM 1945 C C . GLU A 1 252 ? -2.890 0.520 -21.799 1.00 84.19 252 GLU A C 1
ATOM 1947 O O . GLU A 1 252 ? -3.674 1.175 -22.493 1.00 84.19 252 GLU A O 1
ATOM 1952 N N . ILE A 1 253 ? -1.881 1.076 -21.130 1.00 88.38 253 ILE A N 1
ATOM 1953 C CA . ILE A 1 253 ? -1.482 2.478 -21.276 1.00 88.38 253 ILE A CA 1
ATOM 1954 C C . ILE A 1 253 ? 0.010 2.536 -21.589 1.00 88.38 253 ILE A C 1
ATOM 1956 O O . ILE A 1 253 ? 0.837 2.009 -20.855 1.00 88.38 253 ILE A O 1
ATOM 1960 N N . HIS A 1 254 ? 0.371 3.212 -22.671 1.00 82.88 254 HIS A N 1
ATOM 1961 C CA . HIS A 1 254 ? 1.749 3.439 -23.075 1.00 82.88 254 HIS A CA 1
ATOM 1962 C C . HIS A 1 254 ? 2.020 4.938 -23.181 1.00 82.88 254 HIS A C 1
ATOM 1964 O O . HIS A 1 254 ? 1.328 5.643 -23.916 1.00 82.88 254 HIS A O 1
ATOM 1970 N N . VAL A 1 255 ? 3.039 5.424 -22.478 1.00 81.62 255 VAL A N 1
ATOM 1971 C CA . VAL A 1 255 ? 3.457 6.830 -22.461 1.00 81.62 255 VAL A CA 1
ATOM 1972 C C . VAL A 1 255 ? 4.908 6.924 -22.936 1.00 81.62 255 VAL A C 1
ATOM 1974 O O . VAL A 1 255 ? 5.835 6.491 -22.247 1.00 81.62 255 VAL A O 1
ATOM 1977 N N . ASP A 1 256 ? 5.101 7.484 -24.132 1.00 69.31 256 ASP A N 1
ATOM 1978 C CA . ASP A 1 256 ? 6.418 7.665 -24.758 1.00 69.31 256 ASP A CA 1
ATOM 1979 C C . ASP A 1 256 ? 7.151 8.915 -24.216 1.00 69.31 256 ASP A C 1
ATOM 1981 O O . ASP A 1 256 ? 6.548 9.860 -23.701 1.00 69.31 256 ASP A O 1
ATOM 1985 N N . SER A 1 257 ? 8.480 8.937 -24.366 1.00 54.56 257 SER A N 1
ATOM 1986 C CA . SER A 1 257 ? 9.382 9.989 -23.869 1.00 54.56 257 SER A CA 1
ATOM 1987 C C . SER A 1 257 ? 9.016 11.391 -24.372 1.00 54.56 257 SER A C 1
ATOM 1989 O O . SER A 1 257 ? 9.030 11.612 -25.581 1.00 54.56 257 SER A O 1
ATOM 1991 N N . GLY A 1 258 ? 8.787 12.355 -23.471 1.00 55.38 258 GLY A N 1
ATOM 1992 C CA . GLY A 1 258 ? 8.498 13.761 -23.797 1.00 55.38 258 GLY A CA 1
ATOM 1993 C C . GLY A 1 258 ? 7.041 14.205 -23.589 1.00 55.38 258 GLY A C 1
ATOM 1994 O O . GLY A 1 258 ? 6.687 15.319 -23.978 1.00 55.38 258 GLY A O 1
ATOM 1995 N N . ALA A 1 259 ? 6.187 13.362 -22.999 1.00 62.31 259 ALA A N 1
ATOM 1996 C CA . ALA A 1 259 ? 4.903 13.803 -22.455 1.00 62.31 259 ALA A CA 1
ATOM 1997 C C . ALA A 1 259 ? 5.131 14.627 -21.171 1.00 62.31 259 ALA A C 1
ATOM 1999 O O . ALA A 1 259 ? 6.022 14.331 -20.370 1.00 62.31 259 ALA A O 1
ATOM 2000 N N . THR A 1 260 ? 4.374 15.709 -20.994 1.00 61.78 260 THR A N 1
ATOM 2001 C CA . THR A 1 260 ? 4.493 16.612 -19.838 1.00 61.78 260 THR A CA 1
ATOM 2002 C C . THR A 1 260 ? 3.115 16.998 -19.315 1.00 61.78 260 THR A C 1
ATOM 2004 O O . THR A 1 260 ? 2.253 17.382 -20.110 1.00 61.78 260 THR A O 1
ATOM 2007 N N . ASN A 1 261 ? 2.923 16.946 -17.992 1.00 73.19 261 ASN A N 1
ATOM 2008 C CA . ASN A 1 261 ? 1.633 17.183 -17.328 1.00 73.19 261 ASN A CA 1
ATOM 2009 C C . ASN A 1 261 ? 0.556 16.237 -17.878 1.00 73.19 261 ASN A C 1
ATOM 2011 O O . ASN A 1 261 ? -0.363 16.657 -18.588 1.00 73.19 261 ASN A O 1
ATOM 2015 N N . LEU A 1 262 ? 0.748 14.945 -17.624 1.00 80.12 262 LEU A N 1
ATOM 2016 C CA . LEU A 1 262 ? -0.227 13.908 -17.936 1.00 80.12 262 LEU A CA 1
ATOM 2017 C C . LEU A 1 262 ? -0.948 13.542 -16.642 1.00 80.12 262 LEU A C 1
ATOM 2019 O O . LEU A 1 262 ? -0.314 13.050 -15.717 1.00 80.12 262 LEU A O 1
ATOM 2023 N N . GLU A 1 263 ? -2.251 13.752 -16.595 1.00 85.50 263 GLU A N 1
ATOM 2024 C CA . GLU A 1 263 ? -3.100 13.295 -15.499 1.00 85.50 263 GLU A CA 1
ATOM 2025 C C . GLU A 1 263 ? -3.952 12.143 -16.020 1.00 85.50 263 GLU A C 1
ATOM 2027 O O . GLU A 1 263 ? -4.606 12.262 -17.054 1.00 85.50 263 GLU A O 1
ATOM 2032 N N . CYS A 1 264 ? -3.910 11.006 -15.347 1.00 87.19 264 CYS A N 1
ATOM 2033 C CA . CYS A 1 264 ? -4.709 9.839 -15.661 1.00 87.19 264 CYS A CA 1
ATOM 2034 C C . CYS A 1 264 ? -5.550 9.503 -14.436 1.00 87.19 264 CYS A C 1
ATOM 2036 O O . CYS A 1 264 ? -5.024 9.407 -13.337 1.00 87.19 264 CYS A O 1
ATOM 2038 N N . PHE A 1 265 ? -6.850 9.348 -14.638 1.00 88.31 265 PHE A N 1
ATOM 2039 C CA . PHE A 1 265 ? -7.802 8.848 -13.664 1.00 88.31 265 PHE A CA 1
ATOM 2040 C C . PHE A 1 265 ? -8.185 7.453 -14.134 1.00 88.31 265 PHE A C 1
ATOM 2042 O O . PHE A 1 265 ? -8.912 7.291 -15.115 1.00 88.31 265 PHE A O 1
ATOM 2049 N N . LEU A 1 266 ? -7.600 6.439 -13.508 1.00 85.06 266 LEU A N 1
ATOM 2050 C CA . LEU A 1 266 ? -7.776 5.050 -13.920 1.00 85.06 266 LEU A CA 1
ATOM 2051 C C . LEU A 1 266 ? -9.168 4.514 -13.530 1.00 85.06 266 LEU A C 1
ATOM 2053 O O . LEU A 1 266 ? -9.734 4.957 -12.527 1.00 85.06 266 LEU A O 1
ATOM 2057 N N . PRO A 1 267 ? -9.727 3.554 -14.293 1.00 80.50 267 PRO A N 1
ATOM 2058 C CA . PRO A 1 267 ? -10.891 2.794 -13.853 1.00 80.50 267 PRO A CA 1
ATOM 2059 C C . PRO A 1 267 ? -10.570 1.906 -12.666 1.00 80.50 267 PRO A C 1
ATOM 2061 O O . PRO A 1 267 ? -9.411 1.588 -12.388 1.00 80.50 267 PRO A O 1
ATOM 2064 N N . GLU A 1 268 ? -11.634 1.455 -12.007 1.00 73.25 268 GLU A N 1
ATOM 2065 C CA . GLU A 1 268 ? -11.521 0.374 -11.041 1.00 73.25 268 GLU A CA 1
ATOM 2066 C C . GLU A 1 268 ? -10.854 -0.836 -11.721 1.00 73.25 268 GLU A C 1
ATOM 2068 O O . GLU A 1 268 ? -11.282 -1.262 -12.801 1.00 73.25 268 GLU A O 1
ATOM 2073 N N . PRO A 1 269 ? -9.761 -1.369 -11.153 1.00 57.84 269 PRO A N 1
ATOM 2074 C CA . PRO A 1 269 ? -8.918 -2.334 -11.840 1.00 57.84 269 PRO A CA 1
ATOM 2075 C C . PRO A 1 269 ? -9.643 -3.669 -12.045 1.00 57.84 269 PRO A C 1
ATOM 2077 O O . PRO A 1 269 ? -9.818 -4.465 -11.124 1.00 57.84 269 PRO A O 1
ATOM 2080 N N . GLN A 1 270 ? -10.006 -3.962 -13.293 1.00 63.34 270 GLN A N 1
ATOM 2081 C CA . GLN A 1 270 ? -10.540 -5.259 -13.713 1.00 63.34 270 GLN A CA 1
ATOM 2082 C C . GLN A 1 270 ? -9.405 -6.135 -14.268 1.00 63.34 270 GLN A C 1
ATOM 2084 O O . GLN A 1 270 ? -9.284 -6.374 -15.469 1.00 63.34 270 GLN A O 1
ATOM 2089 N N . GLY A 1 271 ? -8.524 -6.593 -13.374 1.00 69.81 271 GLY A N 1
ATOM 2090 C CA . GLY A 1 271 ? -7.364 -7.420 -13.720 1.00 69.81 271 GLY A CA 1
ATOM 2091 C C . GLY A 1 271 ? -6.075 -6.622 -13.935 1.00 69.81 271 GLY A C 1
ATOM 2092 O O . GLY A 1 271 ? -5.877 -5.561 -13.350 1.00 69.81 271 GLY A O 1
ATOM 2093 N N . VAL A 1 272 ? -5.149 -7.170 -14.728 1.00 74.38 272 VAL A N 1
ATOM 2094 C CA . VAL A 1 272 ? -3.833 -6.550 -14.955 1.00 74.38 272 VAL A CA 1
ATOM 2095 C C . VAL A 1 272 ? -3.881 -5.660 -16.189 1.00 74.38 272 VAL A C 1
ATOM 2097 O O . VAL A 1 272 ? -4.005 -6.151 -17.310 1.00 74.38 272 VAL A O 1
ATOM 2100 N N . VAL A 1 273 ? -3.708 -4.359 -15.970 1.00 81.00 273 VAL A N 1
ATOM 2101 C CA . VAL A 1 273 ? -3.583 -3.353 -17.025 1.00 81.00 273 VAL A CA 1
ATOM 2102 C C . VAL A 1 273 ? -2.118 -2.915 -17.107 1.00 81.00 273 VAL A C 1
ATOM 2104 O O . VAL A 1 273 ? -1.654 -2.193 -16.224 1.00 81.00 273 VAL A O 1
ATOM 2107 N N . PRO A 1 274 ? -1.338 -3.358 -18.110 1.00 78.69 274 PRO A N 1
ATOM 2108 C CA . PRO A 1 274 ? 0.028 -2.883 -18.293 1.00 78.69 274 PRO A CA 1
ATOM 2109 C C . PRO A 1 274 ? 0.072 -1.366 -18.517 1.00 78.69 274 PRO A C 1
ATOM 2111 O O . PRO A 1 274 ? -0.556 -0.845 -19.440 1.00 78.69 274 PRO A O 1
ATOM 2114 N N . ILE A 1 275 ? 0.855 -0.669 -17.686 1.00 85.56 275 ILE A N 1
ATOM 2115 C CA . ILE A 1 275 ? 1.185 0.749 -17.851 1.00 85.56 275 ILE A CA 1
ATOM 2116 C C . ILE A 1 275 ? 2.688 0.871 -18.108 1.00 85.56 275 ILE A C 1
ATOM 2118 O O . ILE A 1 275 ? 3.514 0.584 -17.242 1.00 85.56 275 ILE A O 1
ATOM 2122 N N . HIS A 1 276 ? 3.048 1.295 -19.313 1.00 79.50 276 HIS A N 1
ATOM 2123 C CA . HIS A 1 276 ? 4.421 1.504 -19.751 1.00 79.50 276 HIS A CA 1
ATOM 2124 C C . HIS A 1 276 ? 4.723 3.001 -19.789 1.00 79.50 276 HIS A C 1
ATOM 2126 O O . HIS A 1 276 ? 4.089 3.733 -20.544 1.00 79.50 276 HIS A O 1
ATOM 2132 N N . ILE A 1 277 ? 5.706 3.460 -19.010 1.00 79.19 277 ILE A N 1
ATOM 2133 C CA . ILE A 1 277 ? 6.168 4.855 -19.029 1.00 79.19 277 ILE A CA 1
ATOM 2134 C C . ILE A 1 277 ? 7.648 4.879 -19.403 1.00 79.19 277 ILE A C 1
ATOM 2136 O O . ILE A 1 277 ? 8.489 4.304 -18.712 1.00 79.19 277 ILE A O 1
ATOM 2140 N N . SER A 1 278 ? 7.960 5.544 -20.512 1.00 72.56 278 SER A N 1
ATOM 2141 C CA . SER A 1 278 ? 9.326 5.717 -21.008 1.00 72.56 278 SER A CA 1
ATOM 2142 C C . SER A 1 278 ? 10.083 6.821 -20.253 1.00 72.56 278 SER A C 1
ATOM 2144 O O . SER A 1 278 ? 9.492 7.716 -19.652 1.00 72.56 278 SER A O 1
ATOM 2146 N N . SER A 1 279 ? 11.418 6.801 -20.296 1.00 54.69 279 SER A N 1
ATOM 2147 C CA . SER A 1 279 ? 12.257 7.862 -19.711 1.00 54.69 279 SER A CA 1
ATOM 2148 C C . SER A 1 279 ? 11.998 9.229 -20.361 1.00 54.69 279 SER A C 1
ATOM 2150 O O . SER A 1 279 ? 11.806 9.300 -21.572 1.00 54.69 279 SER A O 1
ATOM 2152 N N . GLY A 1 280 ? 12.068 10.325 -19.596 1.00 60.56 280 GLY A N 1
ATOM 2153 C CA . GLY A 1 280 ? 11.874 11.687 -20.124 1.00 60.56 280 GLY A CA 1
ATOM 2154 C C . GLY A 1 280 ? 10.419 12.164 -20.141 1.00 60.56 280 GLY A C 1
ATOM 2155 O O . GLY A 1 280 ? 10.095 13.124 -20.837 1.00 60.56 280 GLY A O 1
ATOM 2156 N N . VAL A 1 281 ? 9.541 11.494 -19.396 1.00 66.19 281 VAL A N 1
ATOM 2157 C CA . VAL A 1 281 ? 8.186 11.964 -19.097 1.00 66.19 281 VAL A CA 1
ATOM 2158 C C . VAL A 1 281 ? 8.216 12.760 -17.788 1.00 66.19 281 VAL A C 1
ATOM 2160 O O . VAL A 1 281 ? 8.887 12.364 -16.836 1.00 66.19 281 VAL A O 1
ATOM 2163 N N . VAL A 1 282 ? 7.530 13.902 -17.747 1.00 62.34 282 VAL A N 1
ATOM 2164 C CA . VAL A 1 282 ? 7.577 14.846 -16.618 1.00 62.34 282 VAL A CA 1
ATOM 2165 C C . VAL A 1 282 ? 6.169 15.106 -16.093 1.00 62.34 282 VAL A C 1
ATOM 2167 O O . VAL A 1 282 ? 5.268 15.396 -16.875 1.00 62.34 282 VAL A O 1
ATOM 2170 N N . ASN A 1 283 ? 6.003 15.065 -14.768 1.00 73.75 283 ASN A N 1
ATOM 2171 C CA . ASN A 1 283 ? 4.737 15.353 -14.088 1.00 73.75 283 ASN A CA 1
ATOM 2172 C C . ASN A 1 283 ? 3.584 14.467 -14.600 1.00 73.75 283 ASN A C 1
ATOM 2174 O O . ASN A 1 283 ? 2.656 14.941 -15.256 1.00 73.75 283 ASN A O 1
ATOM 2178 N N . VAL A 1 284 ? 3.712 13.160 -14.360 1.00 77.19 284 VAL A N 1
ATOM 2179 C CA . VAL A 1 284 ? 2.638 12.190 -14.594 1.00 77.19 284 VAL A CA 1
ATOM 2180 C C . VAL A 1 284 ? 1.958 11.900 -13.274 1.00 77.19 284 VAL A C 1
ATOM 2182 O O . VAL A 1 284 ? 2.623 11.524 -12.309 1.00 77.19 284 VAL A O 1
ATOM 2185 N N . THR A 1 285 ? 0.645 12.023 -13.263 1.00 82.19 285 THR A N 1
ATOM 2186 C CA . THR A 1 285 ? -0.225 11.551 -12.194 1.00 82.19 285 THR A CA 1
ATOM 2187 C C . THR A 1 285 ? -1.087 10.443 -12.782 1.00 82.19 285 THR A C 1
ATOM 2189 O O . THR A 1 285 ? -1.614 10.610 -13.880 1.00 82.19 285 THR A O 1
ATOM 2192 N N . LEU A 1 286 ? -1.158 9.301 -12.103 1.00 81.56 286 LEU A N 1
ATOM 2193 C CA . LEU A 1 286 ? -2.007 8.163 -12.458 1.00 81.56 286 LEU A CA 1
ATOM 2194 C C . LEU A 1 286 ? -2.993 7.874 -11.329 1.00 81.56 286 LEU A C 1
ATOM 2196 O O . LEU A 1 286 ? -2.638 8.228 -10.179 1.00 81.56 286 LEU A O 1
#

Secondary structure (DSSP, 8-state):
--HHHHTTS---HHHHHHHHHHHHHHH-GGG--HHHHHHHTTS-HHHHTTT-SSHHHHHHHHHHHHHHTSPPPPTTS-HHHHHHHHHHHHHHHHHTSTTHHHHHHH-THHHHTSHHHHHHHHHHHHTT--HHHHHHHHHHHHHHHHH--TTS--------S--PPEEEEE-TT-EEEEEEE--TT--SSEE-TT--SS--SEEEETTEEEE-S-B-SS--EEEE-TTSEEEEEEPSS-EEEEEE-TTSEEEEEEE-TT-EEEEEEPPP--S---EEE-TT-EEEE-

Foldseek 3Di:
DDPVVVLPPDDALVNLLVLQQVCCQVPNPVCDDLVSSCVSNVHDSVSVCVHAVDVVSSLLSNLQVLQQQQDQDDPPDQLVVNLVSLLVSSLVSLLVGHCSLVSCVSCVVSQCVGPSLVNQLVSVVVVVDDSVRSNVVSSVSSNVSSPDPLNPDDDDDDDDDDDDAAEEEEDEQAEQAEEAADDQPDPDQKDQPDDDDDPDQWDDDPSYIYGPNHDDPPRNYMHGNQSHEYEYHYDDDYYQYEAHDQSHNYAEYAYDANYENYEYDHHSDPDDYYYHHYPRYYNYHD

Nearest PDB structures (foldseek):
  5yej-assembly1_A-2  TM=9.051E-01  e=9.457E-09  Mycolicibacterium smegmatis MC2 155
  5xs9-assembly1_B  TM=8.966E-01  e=3.959E-07  Mycolicibacterium smegmatis MC2 155
  5xs9-assembly1_A  TM=8.601E-01  e=1.535E-07  Mycolicibacterium smegmatis MC2 155
  5ojx-assembly1_A-2  TM=7.922E-01  e=3.680E-06  Streptomyces alboniger
  5ojy-assembly1_A-2  TM=7.871E-01  e=2.634E-06  Streptomyces alboniger